Protein AF-A0A3M1UBD0-F1 (afdb_monomer_lite)

Structure (mmCIF, N/CA/C/O backbone):
data_AF-A0A3M1UBD0-F1
#
_entry.id   AF-A0A3M1UBD0-F1
#
loop_
_atom_site.group_PDB
_atom_site.id
_atom_site.type_symbol
_atom_site.label_atom_id
_atom_site.label_alt_id
_atom_site.label_comp_id
_atom_site.label_asym_id
_atom_site.label_entity_id
_atom_site.label_seq_id
_atom_site.pdbx_PDB_ins_code
_atom_site.Cartn_x
_atom_site.Cartn_y
_atom_site.Cartn_z
_atom_site.occupancy
_atom_site.B_iso_or_equiv
_atom_site.auth_seq_id
_atom_site.auth_comp_id
_atom_site.auth_asym_id
_atom_site.auth_atom_id
_atom_site.pdbx_PDB_model_num
ATOM 1 N N . MET A 1 1 ? -81.588 9.497 107.189 1.00 50.47 1 MET A N 1
ATOM 2 C CA . MET A 1 1 ? -80.543 8.559 106.725 1.00 50.47 1 MET A CA 1
ATOM 3 C C . MET A 1 1 ? -79.206 9.142 107.143 1.00 50.47 1 MET A C 1
ATOM 5 O O . MET A 1 1 ? -78.911 10.279 106.805 1.00 50.47 1 MET A O 1
ATOM 9 N N . ASN A 1 2 ? -78.516 8.460 108.050 1.00 39.69 2 ASN A N 1
ATOM 10 C CA . ASN A 1 2 ? -77.738 9.123 109.095 1.00 39.69 2 ASN A CA 1
ATOM 11 C C . ASN A 1 2 ? -76.334 9.493 108.596 1.00 39.69 2 ASN A C 1
ATOM 13 O O . ASN A 1 2 ? -75.599 8.622 108.129 1.00 39.69 2 ASN A O 1
ATOM 17 N N . ALA A 1 3 ? -75.946 10.763 108.773 1.00 53.66 3 ALA A N 1
ATOM 18 C CA . ALA A 1 3 ? -74.626 11.317 108.433 1.00 53.66 3 ALA A CA 1
ATOM 19 C C . ALA A 1 3 ? -73.441 10.543 109.057 1.00 53.66 3 ALA A C 1
ATOM 21 O O . ALA A 1 3 ? -72.297 10.671 108.629 1.00 53.66 3 ALA A O 1
ATOM 22 N N . TRP A 1 4 ? -73.724 9.676 110.030 1.00 54.12 4 TRP A N 1
ATOM 23 C CA . TRP A 1 4 ? -72.763 8.840 110.737 1.00 54.12 4 TRP A CA 1
ATOM 24 C C . TRP A 1 4 ? -72.279 7.602 109.953 1.00 54.12 4 TRP A C 1
ATOM 26 O O . TRP A 1 4 ? -71.193 7.098 110.231 1.00 54.12 4 TRP A O 1
ATOM 36 N N . ASN A 1 5 ? -73.023 7.132 108.941 1.00 54.72 5 ASN A N 1
ATOM 37 C CA . ASN A 1 5 ? -72.599 5.985 108.120 1.00 54.72 5 ASN A CA 1
ATOM 38 C C . ASN A 1 5 ? -71.697 6.392 106.942 1.00 54.72 5 ASN A C 1
ATOM 40 O O . ASN A 1 5 ? -70.871 5.597 106.511 1.00 54.72 5 ASN A O 1
ATOM 44 N N . ILE A 1 6 ? -71.788 7.640 106.469 1.00 55.69 6 ILE A N 1
ATOM 45 C CA . ILE A 1 6 ? -70.971 8.161 105.356 1.00 55.69 6 ILE A CA 1
ATOM 46 C C . ILE A 1 6 ? -69.517 8.405 105.809 1.00 55.69 6 ILE A C 1
ATOM 48 O O . ILE A 1 6 ? -68.576 8.126 105.070 1.00 55.69 6 ILE A O 1
ATOM 52 N N . ILE A 1 7 ? -69.316 8.815 107.067 1.00 57.72 7 ILE A N 1
ATOM 53 C CA . ILE A 1 7 ? -67.987 9.059 107.663 1.00 57.72 7 ILE A CA 1
ATOM 54 C C . ILE A 1 7 ? -67.190 7.758 107.885 1.00 57.72 7 ILE A C 1
ATOM 56 O O . ILE A 1 7 ? -65.963 7.778 107.837 1.00 57.72 7 ILE A O 1
ATOM 60 N N . LYS A 1 8 ? -67.856 6.607 108.061 1.00 56.56 8 LYS A N 1
ATOM 61 C CA . LYS A 1 8 ? -67.184 5.305 108.255 1.00 56.56 8 LYS A CA 1
ATOM 62 C C . LYS A 1 8 ? -66.732 4.636 106.950 1.00 56.56 8 LYS A C 1
ATOM 64 O O . LYS A 1 8 ? -65.852 3.784 106.992 1.00 56.56 8 LYS A O 1
ATOM 69 N N . ILE A 1 9 ? -67.292 5.029 105.802 1.00 56.97 9 ILE A N 1
ATOM 70 C CA . ILE A 1 9 ? -66.956 4.462 104.479 1.00 56.97 9 ILE A CA 1
ATOM 71 C C . ILE A 1 9 ? -65.813 5.258 103.809 1.00 56.97 9 ILE A C 1
ATOM 73 O O . ILE A 1 9 ? -65.064 4.719 102.996 1.00 56.97 9 ILE A O 1
ATOM 77 N N . LEU A 1 10 ? -65.610 6.516 104.220 1.00 55.19 10 LEU A N 1
ATOM 78 C CA . LEU A 1 10 ? -64.564 7.417 103.726 1.00 55.19 10 LEU A CA 1
ATOM 79 C C . LEU A 1 10 ? -63.113 6.902 103.912 1.00 55.19 10 LEU A C 1
ATOM 81 O O . LEU A 1 10 ? -62.351 6.984 102.950 1.00 55.19 10 LEU A O 1
ATOM 85 N N . PRO A 1 11 ? -62.695 6.326 105.064 1.00 58.41 11 PRO A N 1
ATOM 86 C CA . PRO A 1 11 ? -61.327 5.819 105.210 1.00 58.41 11 PRO A CA 1
ATOM 87 C C . PRO A 1 11 ? -61.078 4.520 104.426 1.00 58.41 11 PRO A C 1
ATOM 89 O O . PRO A 1 11 ? -59.946 4.255 104.037 1.00 58.41 11 PRO A O 1
ATOM 92 N N . VAL A 1 12 ? -62.122 3.735 104.135 1.00 59.19 12 VAL A N 1
ATOM 93 C CA . VAL A 1 12 ? -62.014 2.491 103.348 1.00 59.19 12 VAL A CA 1
ATOM 94 C C . VAL A 1 12 ? -61.898 2.797 101.852 1.00 59.19 12 VAL A C 1
ATOM 96 O O . VAL A 1 12 ? -61.116 2.159 101.152 1.00 59.19 12 VAL A O 1
ATOM 99 N N . LEU A 1 13 ? -62.595 3.829 101.367 1.00 57.19 13 LEU A N 1
ATOM 100 C CA . LEU A 1 13 ? -62.486 4.286 99.978 1.00 57.19 13 LEU A CA 1
ATOM 101 C C . LEU A 1 13 ? -61.152 5.014 99.707 1.00 57.19 13 LEU A C 1
ATOM 103 O O . LEU A 1 13 ? -60.593 4.896 98.617 1.00 57.19 13 LEU A O 1
ATOM 107 N N . LEU A 1 14 ? -60.597 5.699 100.716 1.00 55.66 14 LEU A N 1
ATOM 108 C CA . LEU A 1 14 ? -59.290 6.364 100.639 1.00 55.66 14 LEU A CA 1
ATOM 109 C C . LEU A 1 14 ? -58.110 5.369 100.690 1.00 55.66 14 LEU A C 1
ATOM 111 O O . LEU A 1 14 ? -57.078 5.608 100.065 1.00 55.66 14 LEU A O 1
ATOM 115 N N . LEU A 1 15 ? -58.274 4.221 101.362 1.00 53.81 15 LEU A N 1
ATOM 116 C CA . LEU A 1 15 ? -57.266 3.152 101.399 1.00 53.81 15 LEU A CA 1
ATOM 117 C C . LEU A 1 15 ? -57.169 2.389 100.062 1.00 53.81 15 LEU A C 1
ATOM 119 O O . LEU A 1 15 ? -56.079 2.001 99.651 1.00 53.81 15 LEU A O 1
ATOM 123 N N . VAL A 1 16 ? -58.289 2.224 99.348 1.00 56.75 16 VAL A N 1
ATOM 124 C CA . VAL A 1 16 ? -58.319 1.583 98.017 1.00 56.75 16 VAL A CA 1
ATOM 125 C C . VAL A 1 16 ? -57.714 2.490 96.935 1.00 56.75 16 VAL A C 1
ATOM 127 O O . VAL A 1 16 ? -57.110 1.993 95.987 1.00 56.75 16 VAL A O 1
ATOM 130 N N . PHE A 1 17 ? -57.780 3.816 97.101 1.00 51.97 17 PHE A N 1
ATOM 131 C CA . PHE A 1 17 ? -57.175 4.772 96.164 1.00 51.97 17 PHE A CA 1
ATOM 132 C C . PHE A 1 17 ? -55.640 4.871 96.294 1.00 51.97 17 PHE A C 1
ATOM 134 O O . PHE A 1 17 ? -54.947 5.087 95.302 1.00 51.97 17 PHE A O 1
ATOM 141 N N . LEU A 1 18 ? -55.081 4.636 97.488 1.00 49.62 18 LEU A N 1
ATOM 142 C CA . LEU A 1 18 ? -53.631 4.701 97.740 1.00 49.62 18 LEU A CA 1
ATOM 143 C C . LEU A 1 18 ? -52.852 3.446 97.303 1.00 49.62 18 LEU A C 1
ATOM 145 O O . LEU A 1 18 ? -51.647 3.529 97.077 1.00 49.62 18 LEU A O 1
ATOM 149 N N . ILE A 1 19 ? -53.522 2.304 97.117 1.00 49.88 19 ILE A N 1
ATOM 150 C CA . ILE A 1 19 ? -52.889 1.058 96.640 1.00 49.88 19 ILE A CA 1
ATOM 151 C C . ILE A 1 19 ? -52.813 1.013 95.095 1.00 49.88 19 ILE A C 1
ATOM 153 O O . ILE A 1 19 ? -52.050 0.231 94.534 1.00 49.88 19 ILE A O 1
ATOM 157 N N . GLY A 1 20 ? -53.537 1.892 94.389 1.00 48.19 20 GLY A N 1
ATOM 158 C CA . GLY A 1 20 ? -53.617 1.899 92.920 1.00 48.19 20 GLY A CA 1
ATOM 159 C C . GLY A 1 20 ? -52.559 2.726 92.175 1.00 48.19 20 GLY A C 1
ATOM 160 O O . GLY A 1 20 ? -52.452 2.596 90.960 1.00 48.19 20 GLY A O 1
ATOM 161 N N . PHE A 1 21 ? -51.776 3.568 92.862 1.00 45.41 21 PHE A N 1
ATOM 162 C CA . PHE A 1 21 ? -50.850 4.523 92.217 1.00 45.41 21 PHE A CA 1
ATOM 163 C C . PHE A 1 21 ? -49.357 4.197 92.387 1.00 45.41 21 PHE A C 1
ATOM 165 O O . PHE A 1 21 ? -48.491 4.981 91.998 1.00 45.41 21 PHE A O 1
ATOM 172 N N . GLY A 1 22 ? -49.033 3.034 92.954 1.00 47.09 22 GLY A N 1
ATOM 173 C CA . GLY A 1 22 ? -47.660 2.594 93.170 1.00 47.09 22 GLY A CA 1
ATOM 174 C C . GLY A 1 22 ? -47.330 1.344 92.366 1.00 47.09 22 GLY A C 1
ATOM 175 O O . GLY A 1 22 ? -47.676 0.252 92.800 1.00 47.09 22 GLY A O 1
ATOM 176 N N . ARG A 1 23 ? -46.547 1.526 91.291 1.00 48.62 23 ARG A N 1
ATOM 177 C CA . ARG A 1 23 ? -45.769 0.531 90.509 1.00 48.62 23 ARG A CA 1
ATOM 178 C C . ARG A 1 23 ? -46.308 0.201 89.117 1.00 48.62 23 ARG A C 1
ATOM 180 O O . ARG A 1 23 ? -46.929 -0.828 88.899 1.00 48.62 23 ARG A O 1
ATOM 187 N N . ALA A 1 24 ? -45.877 1.013 88.154 1.00 45.41 24 ALA A N 1
ATOM 188 C CA . ALA A 1 24 ? -45.341 0.515 86.888 1.00 45.41 24 ALA A CA 1
ATOM 189 C C . ALA A 1 24 ? -44.405 1.570 86.267 1.00 45.41 24 ALA A C 1
ATOM 191 O O . ALA A 1 24 ? -44.659 2.086 85.184 1.00 45.41 24 ALA A O 1
ATOM 192 N N . VAL A 1 25 ? -43.277 1.875 86.928 1.00 47.81 25 VAL A N 1
ATOM 193 C CA . VAL A 1 25 ? -42.062 2.126 86.137 1.00 47.81 25 VAL A CA 1
ATOM 194 C C . VAL A 1 25 ? -41.750 0.763 85.543 1.00 47.81 25 VAL A C 1
ATOM 196 O O . VAL A 1 25 ? -41.160 -0.089 86.205 1.00 47.81 25 VAL A O 1
ATOM 199 N N . ALA A 1 26 ? -42.308 0.496 84.364 1.00 44.91 26 ALA A N 1
ATOM 200 C CA . ALA A 1 26 ? -41.999 -0.703 83.618 1.00 44.91 26 ALA A CA 1
ATOM 201 C C . ALA A 1 26 ? -40.495 -0.654 83.349 1.00 44.91 26 ALA A C 1
ATOM 203 O O . ALA A 1 26 ? -40.022 0.153 82.551 1.00 44.91 26 ALA A O 1
ATOM 204 N N . GLN A 1 27 ? -39.746 -1.471 84.091 1.00 48.59 27 GLN A N 1
ATOM 205 C CA . GLN A 1 27 ? -38.395 -1.854 83.726 1.00 48.59 27 GLN A CA 1
ATOM 206 C C . GLN A 1 27 ? -38.490 -2.344 82.286 1.00 48.59 27 GLN A C 1
ATOM 208 O O . GLN A 1 27 ? -39.075 -3.395 82.031 1.00 48.59 27 GLN A O 1
ATOM 213 N N . VAL A 1 28 ? -37.999 -1.536 81.345 1.00 49.62 28 VAL A N 1
ATOM 214 C CA . VAL A 1 28 ? -37.763 -1.975 79.973 1.00 49.62 28 VAL A CA 1
ATOM 215 C C . VAL A 1 28 ? -36.868 -3.204 80.127 1.00 49.62 28 VAL A C 1
ATOM 217 O O . VAL A 1 28 ? -35.757 -3.057 80.640 1.00 49.62 28 VAL A O 1
ATOM 220 N N . PRO A 1 29 ? -37.360 -4.424 79.844 1.00 52.75 29 PRO A N 1
ATOM 221 C CA . PRO A 1 29 ? -36.616 -5.630 80.176 1.00 52.75 29 PRO A CA 1
ATOM 222 C C . PRO A 1 29 ? -35.281 -5.557 79.436 1.00 52.75 29 PRO A C 1
ATOM 224 O O . PRO A 1 29 ? -35.296 -5.291 78.239 1.00 52.75 29 PRO A O 1
ATOM 227 N N . GLU A 1 30 ? -34.140 -5.763 80.101 1.00 56.66 30 GLU A N 1
ATOM 228 C CA . GLU A 1 30 ? -32.794 -5.677 79.489 1.00 56.66 30 GLU A CA 1
ATOM 229 C C . GLU A 1 30 ? -32.710 -6.419 78.146 1.00 56.66 30 GLU A C 1
ATOM 231 O O . GLU A 1 30 ? -32.153 -5.904 77.182 1.00 56.66 30 GLU A O 1
ATOM 236 N N . LYS A 1 31 ? -33.429 -7.543 78.023 1.00 56.72 31 LYS A N 1
ATOM 237 C CA . LYS A 1 31 ? -33.595 -8.314 76.778 1.00 56.72 31 LYS A CA 1
ATOM 238 C C . LYS A 1 31 ? -34.086 -7.493 75.576 1.00 56.72 31 LYS A C 1
ATOM 240 O O . LYS A 1 31 ? -33.733 -7.794 74.444 1.00 56.72 31 LYS A O 1
ATOM 245 N N . SER A 1 32 ? -34.916 -6.477 75.805 1.00 57.75 32 SER A N 1
ATOM 246 C CA . SER A 1 32 ? -35.413 -5.559 74.771 1.00 57.75 32 SER A CA 1
ATOM 247 C C . SER A 1 32 ? -34.399 -4.478 74.395 1.00 57.75 32 SER A C 1
ATOM 249 O O . SER A 1 32 ? -34.390 -4.045 73.246 1.00 57.75 32 SER A O 1
ATOM 251 N N . ILE A 1 33 ? -33.511 -4.093 75.317 1.00 62.66 33 ILE A N 1
ATOM 252 C CA . ILE A 1 33 ? -32.388 -3.185 75.047 1.00 62.66 33 ILE A CA 1
ATOM 253 C C . ILE A 1 33 ? -31.304 -3.928 74.259 1.00 62.66 33 ILE A C 1
ATOM 255 O O . ILE A 1 33 ? -30.805 -3.398 73.269 1.00 62.66 33 ILE A O 1
ATOM 259 N N . ASP A 1 34 ? -30.994 -5.169 74.635 1.00 69.38 34 ASP A N 1
ATOM 260 C CA . ASP A 1 34 ? -30.010 -6.008 73.943 1.00 69.38 34 ASP A CA 1
ATOM 261 C C . ASP A 1 34 ? -30.465 -6.380 72.525 1.00 69.38 34 ASP A C 1
ATOM 263 O O . ASP A 1 34 ? -29.702 -6.225 71.572 1.00 69.38 34 ASP A O 1
ATOM 267 N N . ALA A 1 35 ? -31.739 -6.751 72.348 1.00 64.31 35 ALA A N 1
ATOM 268 C CA . ALA A 1 35 ? -32.315 -6.998 71.023 1.00 64.31 35 ALA A CA 1
ATOM 269 C C . ALA A 1 35 ? -32.336 -5.736 70.135 1.00 64.31 35 ALA A C 1
ATOM 271 O O . ALA A 1 35 ? -32.189 -5.824 68.914 1.00 64.31 35 ALA A O 1
ATOM 272 N N . LEU A 1 36 ? -32.506 -4.547 70.728 1.00 59.22 36 LEU A N 1
ATOM 273 C CA . LEU A 1 36 ? -32.376 -3.283 69.999 1.00 59.22 36 LEU A CA 1
ATOM 274 C C . LEU A 1 36 ? -30.926 -3.023 69.579 1.00 59.22 36 LEU A C 1
ATOM 276 O O . LEU A 1 36 ? -30.693 -2.612 68.445 1.00 59.22 36 LEU A O 1
ATOM 280 N N . ARG A 1 37 ? -29.956 -3.275 70.466 1.00 62.94 37 ARG A N 1
ATOM 281 C CA . ARG A 1 37 ? -28.522 -3.110 70.178 1.00 62.94 37 ARG A CA 1
ATOM 282 C C . ARG A 1 37 ? -28.058 -4.022 69.048 1.00 62.94 37 ARG A C 1
ATOM 284 O O . ARG A 1 37 ? -27.329 -3.565 68.174 1.00 62.94 37 ARG A O 1
ATOM 291 N N . GLU A 1 38 ? -28.518 -5.270 69.030 1.00 74.25 38 GLU A N 1
ATOM 292 C CA . GLU A 1 38 ? -28.231 -6.217 67.949 1.00 74.25 38 GLU A CA 1
ATOM 293 C C . GLU A 1 38 ? -28.833 -5.757 66.613 1.00 74.25 38 GLU A C 1
ATOM 295 O O . GLU A 1 38 ? -28.163 -5.771 65.583 1.00 74.25 38 GLU A O 1
ATOM 300 N N . ARG A 1 39 ? -30.075 -5.256 66.614 1.00 57.22 39 ARG A N 1
ATOM 301 C CA . ARG A 1 39 ? -30.684 -4.686 65.401 1.00 57.22 39 ARG A CA 1
ATOM 302 C C . ARG A 1 39 ? -29.946 -3.455 64.888 1.00 57.22 39 ARG A C 1
ATOM 304 O O . ARG A 1 39 ? -29.819 -3.302 63.675 1.00 57.22 39 ARG A O 1
ATOM 311 N N . ILE A 1 40 ? -29.478 -2.586 65.780 1.00 68.81 40 ILE A N 1
ATOM 312 C CA . ILE A 1 40 ? -28.699 -1.402 65.404 1.00 68.81 40 ILE A CA 1
ATOM 313 C C . ILE A 1 40 ? -27.363 -1.828 64.793 1.00 68.81 40 ILE A C 1
ATOM 315 O O . ILE A 1 40 ? -27.048 -1.370 63.702 1.00 68.81 40 ILE A O 1
ATOM 319 N N . SER A 1 41 ? -26.633 -2.768 65.405 1.00 72.25 41 SER A N 1
ATOM 320 C CA . SER A 1 41 ? -25.345 -3.221 64.860 1.00 72.25 41 SER A CA 1
ATOM 321 C C . SER A 1 41 ? -25.488 -3.896 63.492 1.00 72.25 41 SER A C 1
ATOM 323 O O . SER A 1 41 ? -24.694 -3.626 62.593 1.00 72.25 41 SER A O 1
ATOM 325 N N . LEU A 1 42 ? -26.530 -4.711 63.297 1.00 72.00 42 LEU A N 1
ATOM 326 C CA . LEU A 1 42 ? -26.858 -5.298 61.996 1.00 72.00 42 LEU A CA 1
ATOM 327 C C . LEU A 1 42 ? -27.207 -4.219 60.965 1.00 72.00 42 LEU A C 1
ATOM 329 O O . LEU A 1 42 ? -26.783 -4.297 59.816 1.00 72.00 42 LEU A O 1
ATOM 333 N N . THR A 1 43 ? -27.952 -3.190 61.370 1.00 68.56 43 THR A N 1
ATOM 334 C CA . THR A 1 43 ? -28.313 -2.075 60.485 1.00 68.56 43 THR A CA 1
ATOM 335 C C . THR A 1 43 ? -27.088 -1.242 60.108 1.00 68.56 43 THR A C 1
ATOM 337 O O . THR A 1 43 ? -26.948 -0.877 58.945 1.00 68.56 43 THR A O 1
ATOM 340 N N . ASP A 1 44 ? -26.171 -0.997 61.045 1.00 67.06 44 ASP A N 1
ATOM 341 C CA . ASP A 1 44 ? -24.909 -0.292 60.802 1.00 67.06 44 ASP A CA 1
ATOM 342 C C . ASP A 1 44 ? -23.983 -1.091 59.878 1.00 67.06 44 ASP A C 1
ATOM 344 O O . ASP A 1 44 ? -23.368 -0.519 58.979 1.00 67.06 44 ASP A O 1
ATOM 348 N N . GLN A 1 45 ? -23.920 -2.419 60.039 1.00 75.44 45 GLN A N 1
ATOM 349 C CA . GLN A 1 45 ? -23.199 -3.306 59.120 1.00 75.44 45 GLN A CA 1
ATOM 350 C C . GLN A 1 45 ? -23.793 -3.252 57.711 1.00 75.44 45 GLN A C 1
ATOM 352 O O . GLN A 1 45 ? -23.054 -3.058 56.749 1.00 75.44 45 GLN A O 1
ATOM 357 N N . LEU A 1 46 ? -25.120 -3.342 57.588 1.00 64.94 46 LEU A N 1
ATOM 358 C CA . LEU A 1 46 ? -25.812 -3.227 56.304 1.00 64.94 46 LEU A CA 1
ATOM 359 C C . LEU A 1 46 ? -25.621 -1.841 55.673 1.00 64.94 46 LEU A C 1
ATOM 361 O O . LEU A 1 46 ? -25.431 -1.745 54.463 1.00 64.94 46 LEU A O 1
ATOM 365 N N . LEU A 1 47 ? -25.630 -0.763 56.461 1.00 59.16 47 LEU A N 1
ATOM 366 C CA . LEU A 1 47 ? -25.349 0.600 56.000 1.00 59.16 47 LEU A CA 1
ATOM 367 C C . LEU A 1 47 ? -23.905 0.750 55.527 1.00 59.16 47 LEU A C 1
ATOM 369 O O . LEU A 1 47 ? -23.678 1.322 54.462 1.00 59.16 47 LEU A O 1
ATOM 373 N N . ALA A 1 48 ? -22.942 0.220 56.281 1.00 73.38 48 ALA A N 1
ATOM 374 C CA . ALA A 1 48 ? -21.535 0.224 55.907 1.00 73.38 48 ALA A CA 1
ATOM 375 C C . ALA A 1 48 ? -21.308 -0.577 54.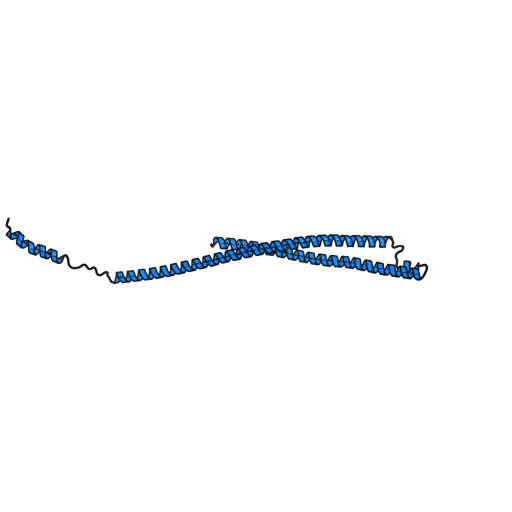620 1.00 73.38 48 ALA A C 1
ATOM 377 O O . ALA A 1 48 ? -20.622 -0.101 53.718 1.00 73.38 48 ALA A O 1
ATOM 378 N N . GLU A 1 49 ? -21.932 -1.748 54.490 1.00 76.31 49 GLU A N 1
ATOM 379 C CA . GLU A 1 49 ? -21.868 -2.579 53.289 1.00 76.31 49 GLU A CA 1
ATOM 380 C C . GLU A 1 49 ? -22.538 -1.894 52.090 1.00 76.31 49 GLU A C 1
ATOM 382 O O . GLU A 1 49 ? -21.944 -1.82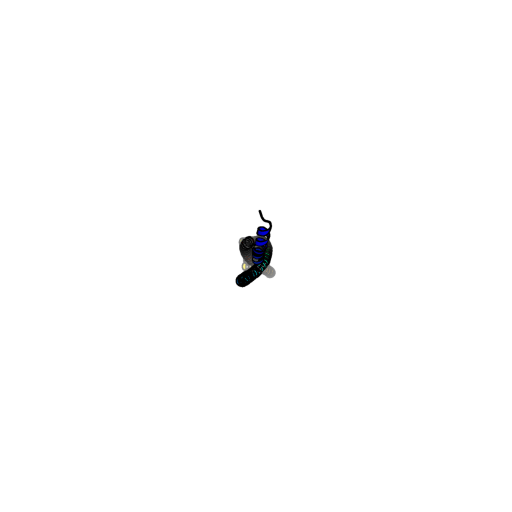8 51.016 1.00 76.31 49 GLU A O 1
ATOM 387 N N . THR A 1 50 ? -23.702 -1.269 52.288 1.00 73.25 50 THR A N 1
ATOM 388 C CA . THR A 1 50 ? -24.403 -0.483 51.257 1.00 73.25 50 THR A CA 1
ATOM 389 C C . THR A 1 50 ? -23.589 0.742 50.827 1.00 73.25 50 THR A C 1
ATOM 391 O O . THR A 1 50 ? -23.538 1.068 49.640 1.00 73.25 50 THR A O 1
ATOM 394 N N . HIS A 1 51 ? -22.925 1.429 51.763 1.00 72.44 51 HIS A N 1
ATOM 395 C CA . HIS A 1 51 ? -22.034 2.552 51.468 1.00 72.44 51 HIS A CA 1
ATOM 396 C C . HIS A 1 51 ? -20.830 2.090 50.640 1.00 72.44 51 HIS A C 1
ATOM 398 O O . HIS A 1 51 ? -20.537 2.678 49.601 1.00 72.44 51 HIS A O 1
ATOM 404 N N . ASN A 1 52 ? -20.185 0.993 51.047 1.00 80.31 52 ASN A N 1
ATOM 405 C CA . ASN A 1 52 ? -19.060 0.395 50.327 1.00 80.31 52 ASN A CA 1
ATOM 406 C C . ASN A 1 52 ? -19.469 -0.072 48.918 1.00 80.31 52 ASN A C 1
ATOM 408 O O . ASN A 1 52 ? -18.736 0.126 47.953 1.00 80.31 52 ASN A O 1
ATOM 412 N N . GLN A 1 53 ? -20.655 -0.670 48.773 1.00 76.25 53 GLN A N 1
ATOM 413 C CA . GLN A 1 53 ? -21.210 -1.072 47.477 1.00 76.25 53 GLN A CA 1
ATOM 414 C C . GLN A 1 53 ? -21.515 0.137 46.582 1.00 76.25 53 GLN A C 1
ATOM 416 O O . GLN A 1 53 ? -21.184 0.110 45.396 1.00 76.25 53 GLN A O 1
ATOM 421 N N . ARG A 1 54 ? -22.083 1.220 47.133 1.00 72.31 54 ARG A N 1
ATOM 422 C CA . ARG A 1 54 ? -22.285 2.483 46.399 1.00 72.31 54 ARG A CA 1
ATOM 423 C C . ARG A 1 54 ? -20.967 3.085 45.928 1.00 72.31 54 ARG A C 1
ATOM 425 O O . ARG A 1 54 ? 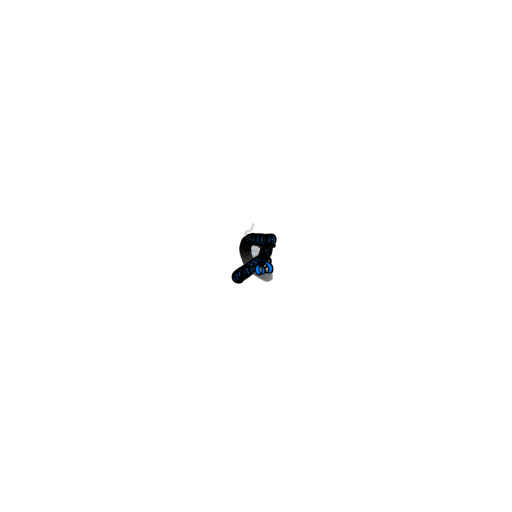-20.868 3.472 44.769 1.00 72.31 54 ARG A O 1
ATOM 432 N N . GLU A 1 55 ? -19.962 3.149 46.796 1.00 82.44 55 GLU A N 1
ATOM 433 C CA . GLU A 1 55 ? -18.639 3.674 46.452 1.00 82.44 55 GLU A CA 1
ATOM 434 C C . GLU A 1 55 ? -17.977 2.846 45.342 1.00 82.44 55 GLU A C 1
ATOM 436 O O . GLU A 1 55 ? -17.535 3.404 44.337 1.00 82.44 55 GLU A O 1
ATOM 441 N N . LYS A 1 56 ? -18.005 1.510 45.457 1.00 80.69 56 LYS A N 1
ATOM 442 C CA . LYS A 1 56 ? -17.544 0.593 44.401 1.00 80.69 56 LYS A CA 1
ATOM 443 C C . LYS A 1 56 ? -18.270 0.829 43.076 1.00 80.69 56 LYS A C 1
ATOM 445 O O . LYS A 1 56 ? -17.608 0.951 42.051 1.00 80.69 56 LYS A O 1
ATOM 450 N N . SER A 1 57 ? -19.595 0.982 43.109 1.00 81.56 57 SER A N 1
ATOM 451 C CA . SER A 1 57 ? -20.410 1.244 41.913 1.00 81.56 57 SER A CA 1
ATOM 452 C C . SER A 1 57 ? -20.041 2.576 41.241 1.00 81.56 57 SER A C 1
ATOM 454 O O . SER A 1 57 ? -19.965 2.662 40.019 1.00 81.56 57 SER A O 1
ATOM 456 N N . LEU A 1 58 ? -19.760 3.629 42.021 1.00 82.75 58 LEU A N 1
ATOM 457 C CA . LEU A 1 58 ? -19.317 4.925 41.487 1.00 82.75 58 LEU A CA 1
ATOM 458 C C . LEU A 1 58 ? -17.930 4.844 40.833 1.00 82.75 58 LEU A C 1
ATOM 460 O O . LEU A 1 58 ? -17.709 5.443 39.778 1.00 82.75 58 LEU A O 1
ATOM 464 N N . ILE A 1 59 ? -16.999 4.098 41.438 1.00 84.81 59 ILE A N 1
ATOM 465 C CA . ILE A 1 59 ? -15.672 3.845 40.859 1.00 84.81 59 ILE A CA 1
ATOM 466 C C . ILE A 1 59 ? -15.811 3.075 39.542 1.00 84.81 59 ILE A C 1
ATOM 468 O O . ILE A 1 59 ? -15.194 3.451 38.545 1.00 84.81 59 ILE A O 1
ATOM 472 N N . GLU A 1 60 ? -16.644 2.036 39.523 1.00 78.50 60 GLU A N 1
ATOM 473 C CA . GLU A 1 60 ? -16.907 1.205 38.348 1.00 78.50 60 GLU A CA 1
ATOM 474 C C . GLU A 1 60 ? -17.489 2.028 37.189 1.00 78.50 60 GLU A C 1
ATOM 476 O O . GLU A 1 60 ? -16.939 2.003 36.087 1.00 78.50 60 GLU A O 1
ATOM 481 N N . LEU A 1 61 ? -18.483 2.886 37.453 1.00 85.75 61 LEU A N 1
ATOM 482 C CA . LEU A 1 61 ? -19.008 3.843 36.470 1.00 85.75 61 LEU A CA 1
ATOM 483 C C . LEU A 1 61 ? -17.932 4.809 35.952 1.00 85.75 61 LEU A C 1
ATOM 485 O O . LEU A 1 61 ? -17.887 5.132 34.760 1.00 85.75 61 LEU A O 1
ATOM 489 N N . GLY A 1 62 ? -17.049 5.297 36.827 1.00 79.81 62 GLY A N 1
ATOM 490 C CA . GLY A 1 62 ? -15.932 6.159 36.439 1.00 79.81 62 GLY A CA 1
ATOM 491 C C . GLY A 1 62 ? -14.937 5.456 35.508 1.00 79.81 62 GLY A C 1
ATOM 492 O O . GLY A 1 62 ? -14.482 6.045 34.518 1.00 79.81 62 GLY A O 1
ATOM 493 N N . LEU A 1 63 ? -14.625 4.190 35.797 1.00 80.75 63 LEU A N 1
ATOM 494 C CA . LEU A 1 63 ? -13.759 3.342 34.979 1.00 80.75 63 LEU A CA 1
ATOM 495 C C . LEU A 1 63 ? -14.401 3.010 33.630 1.00 80.75 63 LEU A C 1
ATOM 497 O O . LEU A 1 63 ? -13.732 3.160 32.605 1.00 80.75 63 LEU A O 1
ATOM 501 N N . LEU A 1 64 ? -15.687 2.656 33.608 1.00 80.06 64 LEU A N 1
ATOM 502 C CA . LEU A 1 64 ? -16.437 2.364 32.386 1.00 80.06 64 LEU A CA 1
ATOM 503 C C . LEU A 1 64 ? -16.476 3.579 31.454 1.00 80.06 64 LEU A C 1
ATOM 505 O O . LEU A 1 64 ? -16.087 3.499 30.289 1.00 80.06 64 LEU A O 1
ATOM 509 N N . ASN A 1 65 ? -16.802 4.756 31.992 1.00 78.75 65 ASN A N 1
ATOM 510 C CA . ASN A 1 65 ? -16.761 6.009 31.240 1.00 78.75 65 ASN A CA 1
ATOM 511 C C . ASN A 1 65 ? -15.365 6.313 30.674 1.00 78.75 65 ASN A C 1
ATOM 513 O O . ASN A 1 65 ? -15.225 6.835 29.564 1.00 78.75 65 ASN A O 1
ATOM 517 N N . ARG A 1 66 ? -14.301 6.013 31.431 1.00 80.62 66 ARG A N 1
ATOM 518 C CA . ARG A 1 66 ? -12.924 6.165 30.943 1.00 80.62 66 ARG A CA 1
ATOM 519 C C . ARG A 1 66 ? -12.619 5.176 29.823 1.00 80.62 66 ARG A C 1
ATOM 521 O O . ARG A 1 66 ? -12.005 5.579 28.837 1.00 80.62 66 ARG A O 1
ATOM 528 N N . GLN A 1 67 ? -13.053 3.926 29.956 1.00 79.19 67 GLN A N 1
ATOM 529 C CA . GLN A 1 67 ? -12.900 2.903 28.929 1.00 79.19 67 GLN A CA 1
ATOM 530 C C . GLN A 1 67 ? -13.601 3.329 27.635 1.00 79.19 67 GLN A C 1
ATOM 532 O O . GLN A 1 67 ? -12.956 3.350 26.593 1.00 79.19 67 GLN A O 1
ATOM 537 N N . ILE A 1 68 ? -14.860 3.770 27.704 1.00 82.81 68 ILE A N 1
ATOM 538 C CA . ILE A 1 68 ? -15.631 4.273 26.555 1.00 82.81 68 ILE A CA 1
ATOM 539 C C . ILE A 1 68 ? -14.875 5.394 25.831 1.00 82.81 68 ILE A C 1
ATOM 541 O O . ILE A 1 68 ? -14.677 5.315 24.619 1.00 82.81 68 ILE A O 1
ATOM 545 N N . ARG A 1 69 ? -14.351 6.391 26.559 1.00 80.06 69 ARG A N 1
ATOM 546 C CA . ARG A 1 69 ? -13.548 7.473 25.954 1.00 80.06 69 ARG A CA 1
ATOM 547 C C . ARG A 1 69 ? -12.285 6.962 25.257 1.00 80.06 69 ARG A C 1
ATOM 549 O O . ARG A 1 69 ? -11.951 7.448 24.178 1.00 80.06 69 ARG A O 1
ATOM 556 N N . LEU A 1 70 ? -11.579 5.999 25.854 1.00 78.00 70 LEU A N 1
ATOM 557 C CA . LEU A 1 70 ? -10.384 5.398 25.248 1.00 78.00 70 LEU A CA 1
ATOM 558 C C . LEU A 1 70 ? -10.731 4.637 23.962 1.00 78.00 70 LEU A C 1
ATOM 560 O O . LEU A 1 70 ? -10.029 4.775 22.962 1.00 78.00 70 LEU A O 1
ATOM 564 N N . ARG A 1 71 ? -11.839 3.889 23.961 1.00 83.69 71 ARG A N 1
ATOM 565 C CA . ARG A 1 71 ? -12.346 3.186 22.775 1.00 83.69 71 ARG A CA 1
ATOM 566 C C . ARG A 1 71 ? -12.732 4.161 21.660 1.00 83.69 71 ARG A C 1
ATOM 568 O O . ARG A 1 71 ? -12.346 3.977 20.509 1.00 83.69 71 ARG A O 1
ATOM 575 N N . GLU A 1 72 ? -13.411 5.259 21.988 1.00 78.56 72 GLU A N 1
ATOM 576 C CA . GLU A 1 72 ? -13.739 6.317 21.022 1.00 78.56 72 GLU A CA 1
ATOM 577 C C . GLU A 1 72 ? -12.489 6.983 20.425 1.00 78.56 72 GLU A C 1
ATOM 579 O O . GLU A 1 72 ? -12.439 7.259 19.222 1.00 78.56 72 GLU A O 1
ATOM 584 N N . GLN A 1 73 ? -11.457 7.224 21.239 1.00 75.12 73 GLN A N 1
ATOM 585 C CA . GLN A 1 73 ? -10.161 7.714 20.759 1.00 75.12 73 GLN A CA 1
ATOM 586 C C . GLN A 1 73 ? -9.485 6.701 19.829 1.00 75.12 73 GLN A C 1
ATOM 588 O O . GLN A 1 73 ? -9.001 7.076 18.759 1.00 75.12 73 GLN A O 1
ATOM 593 N N . LEU A 1 74 ? -9.504 5.416 20.184 1.00 77.25 74 LEU A N 1
ATOM 594 C CA . LEU A 1 74 ? -8.965 4.343 19.353 1.00 77.25 74 LEU A CA 1
ATOM 595 C C . LEU A 1 74 ? -9.682 4.261 17.994 1.00 77.25 74 LEU A C 1
ATOM 597 O O . LEU A 1 74 ? -9.025 4.176 16.956 1.00 77.25 74 LEU A O 1
ATOM 601 N N . LEU A 1 75 ? -11.011 4.396 17.964 1.00 83.12 75 LEU A N 1
ATOM 602 C CA . LEU A 1 75 ? -11.787 4.466 16.720 1.00 83.12 75 LEU A CA 1
ATOM 603 C C . LEU A 1 75 ? -11.406 5.671 15.851 1.00 83.12 7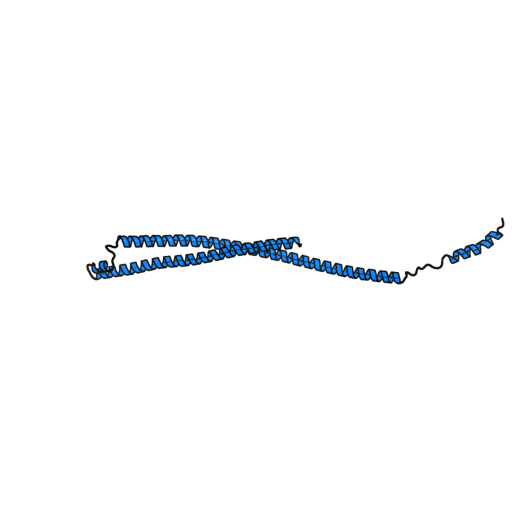5 LEU A C 1
ATOM 605 O O . LEU A 1 75 ? -11.307 5.540 14.626 1.00 83.12 75 LEU A O 1
ATOM 609 N N . LYS A 1 76 ? -11.151 6.839 16.455 1.00 84.94 76 LYS A N 1
ATOM 610 C CA . LYS A 1 76 ? -10.631 8.007 15.722 1.00 84.94 76 LYS A CA 1
ATOM 611 C C . LYS A 1 76 ? -9.271 7.704 15.091 1.00 84.94 76 LYS A C 1
ATOM 613 O O . LYS A 1 76 ? -9.077 8.021 13.917 1.00 84.94 76 LYS A O 1
ATOM 618 N N . HIS A 1 77 ? -8.373 7.039 15.816 1.00 82.50 77 HIS A N 1
ATOM 619 C CA . HIS A 1 77 ? -7.080 6.619 15.276 1.00 82.50 77 HIS A CA 1
ATOM 620 C C . HIS A 1 77 ? -7.217 5.607 14.134 1.00 82.50 77 HIS A C 1
ATOM 622 O O . HIS A 1 77 ? -6.548 5.759 13.111 1.00 82.50 77 HIS A O 1
ATOM 628 N N . TYR A 1 78 ? -8.114 4.621 14.245 1.00 82.88 78 TYR A N 1
ATOM 629 C CA . TYR A 1 78 ? -8.392 3.702 13.138 1.00 82.88 78 TYR A CA 1
ATOM 630 C C . TYR A 1 78 ? -8.881 4.439 11.891 1.00 82.88 78 TYR A C 1
ATOM 632 O O . TYR A 1 78 ? -8.374 4.187 10.801 1.00 82.88 78 TYR A O 1
ATOM 640 N N . ASN A 1 79 ? -9.805 5.393 12.037 1.00 88.81 79 ASN A N 1
ATOM 641 C CA . ASN A 1 79 ? -10.288 6.195 10.910 1.00 88.81 79 ASN A CA 1
ATOM 642 C C . ASN A 1 79 ? -9.160 6.982 10.229 1.00 88.81 79 ASN A C 1
ATOM 644 O O . ASN A 1 79 ? -9.068 6.974 9.004 1.00 88.81 79 ASN A O 1
ATOM 648 N N . GLN A 1 80 ? -8.286 7.621 11.011 1.00 92.38 80 GLN A N 1
ATOM 649 C CA . GLN A 1 80 ? -7.132 8.353 10.483 1.00 92.38 80 GLN A CA 1
ATOM 650 C C . GLN A 1 80 ? -6.185 7.429 9.712 1.00 92.38 80 GLN A C 1
ATOM 652 O O . GLN A 1 80 ? -5.784 7.757 8.598 1.00 92.38 80 GLN A O 1
ATOM 657 N N . ARG A 1 81 ? -5.868 6.253 10.266 1.00 87.12 81 ARG A N 1
ATOM 658 C CA . ARG A 1 81 ? -4.989 5.277 9.606 1.00 87.12 81 ARG A CA 1
ATOM 659 C C . ARG A 1 81 ? -5.602 4.688 8.338 1.00 87.12 81 ARG A C 1
ATOM 661 O O . ARG A 1 81 ? -4.890 4.522 7.356 1.00 87.12 81 ARG A O 1
ATOM 668 N N . ILE A 1 82 ? -6.905 4.404 8.333 1.00 93.12 82 ILE A N 1
ATOM 669 C CA . ILE A 1 82 ? -7.616 3.925 7.138 1.00 93.12 82 ILE A CA 1
ATOM 670 C C . ILE A 1 82 ? -7.592 4.989 6.037 1.00 93.12 82 ILE A C 1
ATOM 672 O O . ILE A 1 82 ? -7.358 4.649 4.877 1.00 93.12 82 ILE A O 1
ATOM 676 N N . ALA A 1 83 ? -7.811 6.259 6.390 1.00 94.38 83 ALA A N 1
ATOM 677 C CA . ALA A 1 83 ? -7.744 7.369 5.444 1.00 94.38 83 ALA A CA 1
ATOM 678 C C . ALA A 1 83 ? -6.323 7.561 4.893 1.00 94.38 83 ALA A C 1
ATOM 680 O O . ALA A 1 83 ? -6.153 7.745 3.692 1.00 94.38 83 ALA A O 1
ATOM 681 N N . GLU A 1 84 ? -5.298 7.462 5.743 1.00 94.69 84 GLU A N 1
ATOM 682 C CA . GLU A 1 84 ? -3.899 7.499 5.310 1.00 94.69 84 GLU A CA 1
ATOM 683 C C . GLU A 1 84 ? -3.580 6.362 4.338 1.00 94.69 84 GLU A C 1
ATOM 685 O O . GLU A 1 84 ? -3.125 6.617 3.227 1.00 94.69 84 GLU A O 1
ATOM 690 N N . ALA A 1 85 ? -3.898 5.120 4.706 1.00 92.94 85 ALA A N 1
ATOM 691 C CA . ALA A 1 85 ? -3.676 3.966 3.844 1.00 92.94 8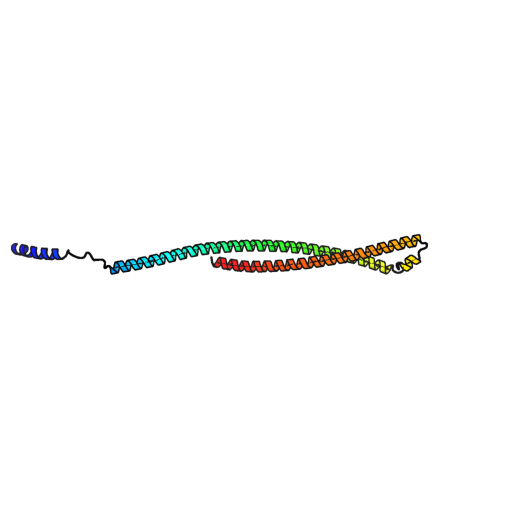5 ALA A CA 1
ATOM 692 C C . ALA A 1 85 ? -4.436 4.089 2.511 1.00 92.94 85 ALA A C 1
ATOM 694 O O . ALA A 1 85 ? -3.899 3.719 1.474 1.00 92.94 85 ALA A O 1
ATOM 695 N N . ALA A 1 86 ? -5.653 4.647 2.509 1.00 95.50 86 ALA A N 1
ATOM 696 C CA . ALA A 1 86 ? -6.406 4.898 1.279 1.00 95.50 86 ALA A CA 1
ATOM 697 C C . ALA A 1 86 ? -5.707 5.913 0.357 1.00 95.50 86 ALA A C 1
ATOM 699 O O . ALA A 1 86 ? -5.617 5.669 -0.844 1.00 95.50 86 ALA A O 1
ATOM 700 N N . ARG A 1 87 ? -5.150 7.000 0.910 1.00 97.62 87 ARG A N 1
ATOM 701 C CA . ARG A 1 87 ? -4.364 7.978 0.135 1.00 97.62 87 ARG A CA 1
ATOM 702 C C . ARG A 1 87 ? -3.099 7.358 -0.458 1.00 97.62 87 ARG A C 1
ATOM 704 O O . ARG A 1 87 ? -2.774 7.609 -1.617 1.00 97.62 87 ARG A O 1
ATOM 711 N N . GLN A 1 88 ? -2.402 6.522 0.313 1.00 96.19 88 GLN A N 1
ATOM 712 C CA . GLN A 1 88 ? -1.222 5.798 -0.174 1.00 96.19 88 GLN A CA 1
ATOM 713 C C . GLN A 1 88 ? -1.582 4.821 -1.302 1.00 96.19 88 GLN A C 1
ATOM 715 O O . GLN A 1 88 ? -0.891 4.772 -2.315 1.00 96.19 88 GLN A O 1
ATOM 720 N N . ILE A 1 89 ? -2.698 4.093 -1.172 1.00 97.69 89 ILE A N 1
ATOM 721 C CA . ILE A 1 89 ? -3.231 3.212 -2.224 1.00 97.69 89 ILE A CA 1
ATOM 722 C C . ILE A 1 89 ? -3.510 3.994 -3.512 1.00 97.69 89 ILE A C 1
ATOM 724 O O . ILE A 1 89 ? -3.142 3.537 -4.592 1.00 97.69 89 ILE A O 1
ATOM 728 N N . GLU A 1 90 ? -4.153 5.158 -3.416 1.00 98.12 90 GLU A N 1
ATOM 729 C CA . GLU A 1 90 ? -4.447 6.015 -4.571 1.00 98.12 90 GLU A CA 1
ATOM 730 C C . GLU A 1 90 ? -3.157 6.485 -5.257 1.00 98.12 90 GLU A C 1
ATOM 732 O O . GLU A 1 90 ? -2.966 6.245 -6.449 1.00 98.12 90 GLU A O 1
ATOM 737 N N . THR A 1 91 ? -2.215 7.019 -4.476 1.00 97.50 91 THR A N 1
ATOM 738 C CA . THR A 1 91 ? -0.917 7.511 -4.968 1.00 97.50 91 THR A CA 1
ATOM 739 C C . THR A 1 91 ? -0.120 6.395 -5.659 1.00 97.50 91 THR A C 1
ATOM 741 O O . THR A 1 91 ? 0.435 6.582 -6.744 1.00 97.50 91 THR A O 1
ATOM 744 N N . LEU A 1 92 ? -0.075 5.201 -5.056 1.00 96.94 92 LEU A N 1
ATOM 745 C CA . LEU A 1 92 ? 0.607 4.039 -5.627 1.00 96.94 92 LEU A CA 1
ATOM 746 C C . LEU A 1 92 ? -0.064 3.557 -6.915 1.00 96.94 92 LEU A C 1
ATOM 748 O O . LEU A 1 92 ? 0.637 3.235 -7.870 1.00 96.94 92 LEU A O 1
ATOM 752 N N . ASN A 1 93 ? -1.397 3.534 -6.978 1.00 97.69 93 ASN A N 1
ATOM 753 C CA . ASN A 1 93 ? -2.120 3.162 -8.195 1.00 97.69 93 ASN A CA 1
ATOM 754 C C . ASN A 1 93 ? -1.833 4.125 -9.353 1.00 97.69 93 ASN A C 1
ATOM 756 O O . ASN A 1 93 ? -1.584 3.678 -10.475 1.00 97.69 93 ASN A O 1
ATOM 760 N N . GLU A 1 94 ? -1.829 5.432 -9.090 1.00 97.50 94 GLU A N 1
ATOM 761 C CA . GLU A 1 94 ? -1.474 6.438 -10.092 1.00 97.50 94 GLU A CA 1
ATOM 762 C C . GLU A 1 94 ? -0.036 6.251 -10.583 1.00 97.50 94 GLU A C 1
ATOM 764 O O . GLU A 1 94 ? 0.207 6.214 -11.793 1.00 97.50 94 GLU A O 1
ATOM 769 N N . SER A 1 95 ? 0.909 6.051 -9.658 1.00 96.31 95 SER A N 1
ATOM 770 C CA . SER A 1 95 ? 2.316 5.816 -9.991 1.00 96.31 95 SER A CA 1
ATOM 771 C C . SER A 1 95 ? 2.504 4.542 -10.822 1.00 96.31 95 SER A C 1
ATOM 773 O O . SER A 1 95 ? 3.174 4.572 -11.857 1.00 96.31 95 SER A O 1
ATOM 775 N N . ILE A 1 96 ? 1.841 3.443 -10.447 1.00 97.75 96 ILE A N 1
ATOM 776 C CA . ILE A 1 96 ? 1.861 2.183 -11.200 1.00 97.75 96 ILE A CA 1
ATOM 777 C C . ILE A 1 96 ? 1.293 2.388 -12.606 1.00 97.75 96 ILE A C 1
ATOM 779 O O . ILE A 1 96 ? 1.883 1.903 -13.573 1.00 97.75 96 ILE A O 1
ATOM 783 N N . CYS A 1 97 ? 0.183 3.117 -12.749 1.00 97.69 97 CYS A N 1
ATOM 784 C CA . CYS A 1 97 ? -0.419 3.409 -14.049 1.00 97.69 97 CYS A CA 1
ATOM 785 C C . CYS A 1 97 ? 0.543 4.204 -14.948 1.00 97.69 97 CYS A C 1
ATOM 787 O O . CYS A 1 97 ? 0.766 3.833 -16.104 1.00 97.69 97 CYS A O 1
ATOM 789 N N . GLN A 1 98 ? 1.178 5.248 -14.409 1.00 96.38 98 GLN A N 1
ATOM 790 C CA . GLN A 1 98 ? 2.177 6.038 -15.132 1.00 96.38 98 GLN A CA 1
ATOM 791 C C . GLN A 1 98 ? 3.378 5.178 -15.554 1.00 96.38 98 GLN A C 1
ATOM 793 O O . GLN A 1 98 ? 3.726 5.139 -16.736 1.00 96.38 98 GLN A O 1
ATOM 798 N N . LEU A 1 99 ? 3.949 4.396 -14.632 1.00 95.88 99 LEU A N 1
ATOM 799 C CA . LEU A 1 99 ? 5.065 3.493 -14.931 1.00 95.88 99 LEU A CA 1
ATOM 800 C C . LEU A 1 99 ? 4.699 2.435 -15.976 1.00 95.88 99 LEU A C 1
ATOM 802 O O . LEU A 1 99 ? 5.519 2.110 -16.837 1.00 95.88 99 LEU A O 1
ATOM 806 N N . GLN A 1 100 ? 3.476 1.903 -15.943 1.00 96.56 100 GLN A N 1
ATOM 807 C CA . GLN A 1 100 ? 2.978 0.974 -16.958 1.00 96.56 100 GLN A CA 1
ATOM 808 C C . GLN A 1 100 ? 2.934 1.625 -18.341 1.00 96.56 100 GLN A C 1
ATOM 810 O O . GLN A 1 100 ? 3.405 1.028 -19.316 1.00 96.56 100 GLN A O 1
ATOM 815 N N . GLN A 1 101 ? 2.402 2.845 -18.440 1.00 96.88 101 GLN A N 1
ATOM 816 C CA . GLN A 1 101 ? 2.334 3.586 -19.699 1.00 96.88 101 GLN A CA 1
ATOM 817 C C . GLN A 1 101 ? 3.729 3.906 -20.246 1.00 96.88 101 GLN A C 1
ATOM 819 O O . GLN A 1 101 ? 3.988 3.695 -21.440 1.00 96.88 101 GLN A O 1
ATOM 824 N N . ASP A 1 102 ? 4.641 4.351 -19.384 1.00 93.88 102 ASP A N 1
ATOM 825 C CA . ASP A 1 102 ? 6.022 4.656 -19.750 1.00 93.88 102 ASP A CA 1
ATOM 826 C C . ASP A 1 102 ? 6.773 3.406 -20.195 1.00 93.88 102 ASP A C 1
ATOM 828 O O . ASP A 1 102 ? 7.391 3.397 -21.264 1.00 93.88 102 ASP A O 1
ATOM 832 N N . ARG A 1 103 ? 6.636 2.296 -19.464 1.00 94.56 103 ARG A N 1
ATOM 833 C CA . ARG A 1 103 ? 7.221 1.011 -19.857 1.00 94.56 103 ARG A CA 1
ATOM 834 C C . ARG A 1 103 ? 6.703 0.556 -21.213 1.00 94.56 103 ARG A C 1
ATOM 836 O O . ARG A 1 103 ? 7.488 0.168 -22.078 1.00 94.56 103 ARG A O 1
ATOM 843 N N . GLN A 1 104 ? 5.390 0.613 -21.434 1.00 96.25 104 GLN A N 1
ATOM 844 C CA . GLN A 1 104 ? 4.807 0.265 -22.728 1.00 96.25 104 GLN A CA 1
ATOM 845 C C . GLN A 1 104 ? 5.344 1.164 -23.846 1.00 96.25 104 GLN A C 1
ATOM 847 O O . GLN A 1 104 ? 5.608 0.683 -24.948 1.00 96.25 104 GLN A O 1
ATOM 852 N N . ARG A 1 105 ? 5.537 2.462 -23.581 1.00 95.56 105 ARG A N 1
ATOM 853 C CA . ARG A 1 105 ? 6.153 3.393 -24.531 1.00 95.56 105 ARG A CA 1
ATOM 854 C C . ARG A 1 105 ? 7.588 2.978 -24.858 1.00 95.56 105 ARG A C 1
ATOM 856 O O . ARG A 1 105 ? 7.909 2.883 -26.041 1.00 95.56 105 ARG A O 1
ATOM 863 N N . MET A 1 106 ? 8.407 2.657 -23.856 1.00 93.69 106 MET A N 1
ATOM 864 C CA . MET A 1 106 ? 9.784 2.181 -24.049 1.00 93.69 106 MET A CA 1
ATOM 865 C C . MET A 1 106 ? 9.831 0.877 -24.858 1.00 93.69 106 MET A C 1
ATOM 867 O O . MET A 1 106 ? 10.601 0.768 -25.810 1.00 93.69 106 MET A O 1
ATOM 871 N N . VAL A 1 107 ? 8.961 -0.090 -24.549 1.00 95.06 107 VAL A N 1
ATOM 872 C CA . VAL A 1 107 ? 8.864 -1.367 -25.281 1.00 95.06 107 VAL A CA 1
ATOM 873 C C . VAL A 1 107 ? 8.413 -1.151 -26.730 1.00 95.06 107 VAL A C 1
ATOM 875 O O . VAL A 1 107 ? 8.979 -1.743 -27.651 1.00 95.06 107 VAL A O 1
ATOM 878 N N . ARG A 1 108 ? 7.435 -0.269 -26.973 1.00 95.62 108 ARG A N 1
ATOM 879 C CA . ARG A 1 108 ? 7.001 0.099 -28.334 1.00 95.62 108 ARG A CA 1
ATOM 880 C C . ARG A 1 108 ? 8.113 0.787 -29.128 1.00 95.62 108 ARG A C 1
ATOM 882 O O . ARG A 1 108 ? 8.297 0.494 -30.304 1.00 95.62 108 ARG A O 1
ATOM 889 N N . GLN A 1 109 ? 8.872 1.683 -28.504 1.00 90.94 109 GLN A N 1
ATOM 890 C CA . GLN A 1 109 ? 10.012 2.337 -29.153 1.00 90.94 109 GLN A CA 1
ATOM 891 C C . GLN A 1 109 ? 11.121 1.332 -29.484 1.00 90.94 109 GLN A C 1
ATOM 893 O O . GLN A 1 109 ? 11.622 1.323 -30.608 1.00 90.94 109 GLN A O 1
ATOM 898 N N . TYR A 1 110 ? 11.458 0.448 -28.542 1.00 90.81 110 TYR A N 1
ATOM 899 C CA . TYR A 1 110 ? 12.463 -0.590 -28.751 1.00 90.81 110 TYR A CA 1
ATOM 900 C C . TYR A 1 110 ? 12.054 -1.577 -29.851 1.00 90.81 110 TYR A C 1
ATOM 902 O O . TYR A 1 110 ? 12.861 -1.895 -30.719 1.00 90.81 110 TYR A O 1
ATOM 910 N N . SER A 1 111 ? 10.799 -2.038 -29.856 1.00 90.25 111 SER A N 1
ATOM 911 C CA . SER A 1 111 ? 10.292 -2.966 -30.879 1.00 90.25 111 SER A CA 1
ATOM 912 C C . SER A 1 111 ? 10.301 -2.354 -32.279 1.00 90.25 111 SER A C 1
ATOM 914 O O . SER A 1 111 ? 10.756 -3.014 -33.208 1.00 90.25 111 SER A O 1
ATOM 916 N N . ARG A 1 112 ? 9.909 -1.081 -32.436 1.00 89.81 112 ARG A N 1
ATOM 917 C CA . ARG A 1 112 ? 10.038 -0.360 -33.717 1.00 89.81 112 ARG A CA 1
ATOM 918 C C . ARG A 1 112 ? 11.492 -0.269 -34.177 1.00 89.81 112 ARG A C 1
ATOM 920 O O . ARG A 1 112 ? 11.778 -0.541 -35.338 1.00 89.81 112 ARG A O 1
ATOM 927 N N . ALA A 1 113 ? 12.414 0.067 -33.272 1.00 83.94 113 ALA A N 1
ATOM 928 C CA . ALA A 1 113 ? 13.841 0.123 -33.589 1.00 83.94 113 ALA A CA 1
ATOM 929 C C . ALA A 1 113 ? 14.398 -1.258 -33.978 1.00 83.94 113 ALA A C 1
ATOM 931 O O . ALA A 1 113 ? 15.175 -1.371 -34.924 1.00 83.94 113 ALA A O 1
ATOM 932 N N . ALA A 1 114 ? 13.976 -2.317 -33.284 1.00 84.50 114 ALA A N 1
ATOM 933 C CA . ALA A 1 114 ? 14.364 -3.688 -33.590 1.00 84.50 114 ALA A CA 1
ATOM 934 C C . ALA A 1 114 ? 13.801 -4.163 -34.940 1.00 84.50 114 ALA A C 1
ATOM 936 O O . ALA A 1 114 ? 14.528 -4.780 -35.712 1.00 84.50 114 ALA A O 1
ATOM 937 N N . GLN A 1 115 ? 12.545 -3.836 -35.252 1.00 86.19 115 GLN A N 1
ATOM 938 C CA . GLN A 1 115 ? 11.909 -4.164 -36.528 1.00 86.19 115 GLN A CA 1
ATOM 939 C C . GLN A 1 115 ? 12.568 -3.420 -37.694 1.00 86.19 115 GLN A C 1
ATOM 941 O O . GLN A 1 115 ? 12.855 -4.034 -38.716 1.00 86.19 115 GLN A O 1
ATOM 946 N N . ALA A 1 116 ? 12.871 -2.129 -37.531 1.00 82.38 116 ALA A N 1
ATOM 947 C CA . ALA A 1 116 ? 13.606 -1.361 -38.532 1.00 82.38 116 ALA A CA 1
ATOM 948 C C . ALA A 1 116 ? 15.015 -1.931 -38.754 1.00 82.38 116 ALA A C 1
ATOM 950 O O . ALA A 1 116 ? 15.459 -2.053 -39.892 1.00 82.38 116 ALA A O 1
ATOM 951 N N . ALA A 1 117 ? 15.710 -2.338 -37.689 1.00 77.06 117 ALA A N 1
ATOM 952 C CA . ALA A 1 117 ? 17.002 -3.007 -37.819 1.00 77.06 117 ALA A CA 1
ATOM 953 C C . ALA A 1 117 ? 16.883 -4.363 -38.538 1.00 77.06 117 ALA A C 1
ATOM 955 O O . ALA A 1 117 ? 17.774 -4.708 -39.304 1.00 77.06 117 ALA A O 1
ATOM 956 N N . TYR A 1 118 ? 15.792 -5.106 -38.314 1.00 76.62 118 TYR A N 1
ATOM 957 C CA . TYR A 1 118 ? 15.506 -6.370 -38.997 1.00 76.62 118 TYR A CA 1
ATOM 958 C C . TYR A 1 118 ? 15.224 -6.175 -40.494 1.00 76.62 118 TYR A C 1
ATOM 960 O O . TYR A 1 118 ? 15.795 -6.868 -41.321 1.00 76.62 118 TYR A O 1
ATOM 968 N N . GLN A 1 119 ? 14.392 -5.198 -40.862 1.00 79.62 119 GLN A N 1
ATOM 969 C CA . GLN A 1 119 ? 14.052 -4.922 -42.266 1.00 79.62 119 GLN A CA 1
ATOM 970 C C . GLN A 1 119 ? 15.243 -4.401 -43.084 1.00 79.62 119 GLN A C 1
ATOM 972 O O . GLN A 1 119 ? 15.302 -4.625 -44.284 1.00 79.62 119 GLN A O 1
ATOM 977 N N . ASN A 1 120 ? 16.204 -3.737 -42.436 1.00 70.75 120 ASN A N 1
ATOM 978 C CA . ASN A 1 120 ? 17.433 -3.245 -43.064 1.00 70.75 120 ASN A CA 1
ATOM 979 C C . ASN A 1 120 ? 18.610 -4.247 -42.955 1.00 70.75 120 ASN A C 1
ATOM 981 O O . ASN A 1 120 ? 19.768 -3.856 -43.126 1.00 70.75 120 ASN A O 1
ATOM 985 N N . GLN A 1 121 ? 18.343 -5.524 -42.632 1.00 57.81 121 GLN A N 1
ATOM 986 C CA . GLN A 1 121 ? 19.369 -6.549 -42.372 1.00 57.81 121 GLN A CA 1
ATOM 987 C C . GLN A 1 121 ? 20.328 -6.808 -43.534 1.00 57.81 121 GLN A C 1
ATOM 989 O O . GLN A 1 121 ? 21.487 -7.126 -43.262 1.00 57.81 121 GLN A O 1
ATOM 994 N N . ASP A 1 122 ? 19.908 -6.583 -44.781 1.00 50.19 122 ASP A N 1
ATOM 995 C CA . ASP A 1 122 ? 20.772 -6.755 -45.957 1.00 50.19 122 ASP A CA 1
ATOM 996 C C . ASP A 1 122 ? 21.994 -5.809 -45.948 1.00 50.19 122 ASP A C 1
ATOM 998 O O . ASP A 1 122 ? 23.006 -6.111 -46.572 1.00 50.19 122 ASP A O 1
ATOM 1002 N N . ASN A 1 123 ? 21.965 -4.721 -45.157 1.00 51.91 123 ASN A N 1
ATOM 1003 C CA . ASN A 1 123 ? 23.057 -3.741 -45.032 1.00 51.91 123 ASN A CA 1
ATOM 1004 C C . ASN A 1 123 ? 23.687 -3.632 -43.622 1.00 51.91 123 ASN A C 1
ATOM 1006 O O . ASN A 1 123 ? 24.576 -2.805 -43.413 1.00 51.91 123 ASN A O 1
ATOM 1010 N N . LEU A 1 124 ? 23.251 -4.424 -42.629 1.00 58.75 124 LEU A N 1
ATOM 1011 C CA . LEU A 1 124 ? 23.582 -4.197 -41.203 1.00 58.75 124 LEU A CA 1
ATOM 1012 C C . LEU A 1 124 ? 24.387 -5.310 -40.517 1.00 58.75 124 LEU A C 1
ATOM 1014 O O . LEU A 1 124 ? 24.608 -5.246 -39.303 1.00 58.75 124 LEU A O 1
ATOM 1018 N N . ASN A 1 125 ? 24.861 -6.324 -41.242 1.00 72.75 125 ASN A N 1
ATOM 1019 C CA . ASN A 1 125 ? 25.805 -7.270 -40.652 1.00 72.75 125 ASN A CA 1
ATOM 1020 C C . ASN A 1 125 ? 27.139 -6.544 -40.408 1.00 72.75 125 ASN A C 1
ATOM 1022 O O . ASN A 1 125 ? 27.781 -6.119 -41.365 1.00 72.75 125 ASN A O 1
ATOM 1026 N N . PHE A 1 126 ? 27.545 -6.383 -39.141 1.00 74.56 126 PHE A N 1
ATOM 1027 C CA . PHE A 1 126 ? 28.743 -5.624 -38.740 1.00 74.56 126 PHE A CA 1
ATOM 1028 C C . PHE A 1 126 ? 29.968 -5.982 -39.587 1.00 74.56 126 PHE A C 1
ATOM 1030 O O . PHE A 1 126 ? 30.671 -5.093 -40.061 1.00 74.56 126 PHE A O 1
ATOM 1037 N N . TRP A 1 127 ? 30.181 -7.278 -39.828 1.00 77.62 127 TRP A N 1
ATOM 1038 C CA . TRP A 1 127 ? 31.303 -7.759 -40.626 1.00 77.62 127 TRP A CA 1
ATOM 1039 C C . TRP A 1 127 ? 31.179 -7.376 -42.099 1.00 77.62 127 TRP A C 1
ATOM 1041 O O . TRP A 1 127 ? 32.146 -6.886 -42.666 1.00 77.62 127 TRP A O 1
ATOM 1051 N N . LEU A 1 128 ? 29.997 -7.509 -42.707 1.00 78.00 128 LEU A N 1
ATOM 1052 C CA . LEU A 1 128 ? 29.780 -7.082 -44.096 1.00 78.00 128 LEU A CA 1
ATOM 1053 C C . LEU A 1 128 ? 29.899 -5.558 -44.242 1.00 78.00 128 LEU A C 1
ATOM 1055 O O . LEU A 1 128 ? 30.506 -5.077 -45.194 1.00 78.00 128 LEU A O 1
ATOM 1059 N N . ALA A 1 129 ? 29.387 -4.787 -43.283 1.00 72.62 129 ALA A N 1
ATOM 1060 C CA . ALA A 1 129 ? 29.488 -3.330 -43.274 1.00 72.62 129 ALA A CA 1
ATOM 1061 C C . ALA A 1 129 ? 30.930 -2.839 -43.052 1.00 72.62 129 ALA A C 1
ATOM 1063 O O . ALA A 1 129 ? 31.313 -1.800 -43.585 1.00 72.62 129 ALA A O 1
ATOM 1064 N N . LEU A 1 130 ? 31.739 -3.567 -42.279 1.00 81.06 130 LEU A N 1
ATOM 1065 C CA . LEU A 1 130 ? 33.146 -3.234 -42.066 1.00 81.06 130 LEU A CA 1
ATOM 1066 C C . LEU A 1 130 ? 34.013 -3.648 -43.264 1.00 81.06 130 LEU A C 1
ATOM 1068 O O . LEU A 1 130 ? 34.870 -2.882 -43.680 1.00 81.06 130 LEU A O 1
ATOM 1072 N N . LEU A 1 131 ? 33.768 -4.827 -43.846 1.00 81.69 131 LEU A N 1
ATOM 1073 C CA . LEU A 1 131 ? 34.531 -5.357 -44.984 1.00 81.69 131 LEU A CA 1
ATOM 1074 C C . LEU A 1 131 ? 34.184 -4.682 -46.323 1.00 81.69 131 LEU A C 1
ATOM 1076 O O . LEU A 1 131 ? 34.994 -4.713 -47.241 1.00 81.69 131 LEU A O 1
ATOM 1080 N N . SER A 1 132 ? 33.009 -4.053 -46.437 1.00 83.94 132 SER A N 1
ATOM 1081 C CA . SER A 1 132 ? 32.587 -3.272 -47.616 1.00 83.94 132 SER A CA 1
ATOM 1082 C C . SER A 1 132 ? 33.015 -1.798 -47.584 1.00 83.94 132 SER A C 1
ATOM 1084 O O . SER A 1 132 ? 32.579 -1.018 -48.428 1.00 83.94 132 SER A O 1
ATOM 1086 N N . SER A 1 133 ? 33.806 -1.365 -46.597 1.00 86.31 133 SER A N 1
ATOM 1087 C CA . SER A 1 133 ? 34.276 0.026 -46.530 1.00 86.31 133 SER A CA 1
ATOM 1088 C C . SER A 1 133 ? 35.315 0.322 -47.613 1.00 86.31 133 SER A C 1
ATOM 1090 O O . SER A 1 133 ? 36.220 -0.485 -47.823 1.00 86.31 133 SER A O 1
ATOM 1092 N N . HIS A 1 134 ? 35.260 1.505 -48.226 1.00 88.00 134 HIS A N 1
ATOM 1093 C CA . HIS A 1 134 ? 36.203 1.907 -49.277 1.00 88.00 134 HIS A CA 1
ATOM 1094 C C . HIS A 1 134 ? 37.610 2.185 -48.734 1.00 88.00 134 HIS A C 1
ATOM 1096 O O . HIS A 1 134 ? 38.589 2.091 -49.472 1.00 88.00 134 HIS A O 1
ATOM 1102 N N . ASN A 1 135 ? 37.729 2.567 -47.458 1.00 91.06 135 ASN A N 1
ATOM 1103 C CA . ASN A 1 135 ? 39.007 2.846 -46.807 1.00 91.06 135 ASN A CA 1
ATOM 1104 C C . ASN A 1 135 ? 38.947 2.644 -45.281 1.00 91.06 135 ASN A C 1
ATOM 1106 O O . ASN A 1 135 ? 37.877 2.535 -44.679 1.00 91.06 135 ASN A O 1
ATOM 1110 N N . LEU A 1 136 ? 40.126 2.638 -44.648 1.00 87.69 136 LEU A N 1
ATOM 1111 C CA . LEU A 1 136 ? 40.283 2.425 -43.203 1.00 87.69 136 LEU A CA 1
ATOM 1112 C C . LEU A 1 136 ? 39.584 3.495 -42.347 1.00 87.69 136 LEU A C 1
ATOM 1114 O O . LEU A 1 136 ? 39.111 3.190 -41.254 1.00 87.69 136 LEU A O 1
ATOM 1118 N N . VAL A 1 137 ? 39.495 4.734 -42.837 1.00 90.69 137 VAL A N 1
ATOM 1119 C CA . VAL A 1 137 ? 38.829 5.838 -42.130 1.00 90.69 137 VAL A CA 1
ATOM 1120 C C . VAL A 1 137 ? 37.317 5.598 -42.068 1.00 90.69 137 VAL A C 1
ATOM 1122 O O . VAL A 1 137 ? 36.709 5.723 -41.005 1.00 90.69 137 VAL A O 1
ATOM 1125 N N . GLU A 1 138 ? 36.707 5.177 -43.177 1.00 87.06 138 GLU A N 1
ATOM 1126 C CA . GLU A 1 138 ? 35.292 4.809 -43.245 1.00 87.06 138 GLU A CA 1
ATOM 1127 C C . GLU A 1 138 ? 34.985 3.597 -42.351 1.00 87.06 138 GLU A C 1
ATOM 1129 O O . GLU A 1 138 ? 34.025 3.627 -41.577 1.00 87.06 138 GLU A O 1
ATOM 1134 N N . ALA A 1 139 ? 35.832 2.563 -42.387 1.00 88.50 139 ALA A N 1
ATOM 1135 C CA . ALA A 1 139 ? 35.725 1.405 -41.497 1.00 88.50 139 ALA A CA 1
ATOM 1136 C C . ALA A 1 139 ? 35.779 1.805 -40.009 1.00 88.50 139 ALA A C 1
ATOM 1138 O O . ALA A 1 139 ? 34.977 1.323 -39.203 1.00 88.50 139 ALA A O 1
ATOM 1139 N N . TYR A 1 140 ? 36.676 2.726 -39.640 1.00 89.62 140 TYR A N 1
ATOM 1140 C CA . TYR A 1 140 ? 36.785 3.243 -38.276 1.00 89.62 140 TYR A CA 1
ATOM 1141 C C . TYR A 1 140 ? 35.499 3.949 -37.818 1.00 89.62 140 TYR A C 1
ATOM 1143 O O . TYR A 1 140 ? 34.966 3.628 -36.750 1.00 89.62 140 TYR A O 1
ATOM 1151 N N . TYR A 1 141 ? 34.947 4.859 -38.629 1.00 88.88 141 TYR A N 1
ATOM 1152 C CA . TYR A 1 141 ? 33.699 5.552 -38.288 1.00 88.88 141 TYR A CA 1
ATOM 1153 C C . TYR A 1 141 ? 32.496 4.600 -38.216 1.00 88.88 141 TYR A C 1
ATOM 1155 O O . TYR A 1 141 ? 31.696 4.706 -37.282 1.00 88.88 141 TYR A O 1
ATOM 1163 N N . ARG A 1 142 ? 32.387 3.626 -39.134 1.00 86.38 142 ARG A N 1
ATOM 1164 C CA . ARG A 1 142 ? 31.345 2.582 -39.084 1.00 86.38 142 ARG A CA 1
ATOM 1165 C C . ARG A 1 142 ? 31.453 1.751 -37.801 1.00 86.38 142 ARG A C 1
ATOM 1167 O O . ARG A 1 142 ? 30.448 1.539 -37.125 1.00 86.38 142 ARG A O 1
ATOM 1174 N N . SER A 1 143 ? 32.663 1.342 -37.410 1.00 86.75 143 SER A N 1
ATOM 1175 C CA . SER A 1 143 ? 32.910 0.613 -36.156 1.00 86.75 143 SER A CA 1
ATOM 1176 C C . SER A 1 143 ? 32.451 1.403 -34.923 1.00 86.75 143 SER A C 1
ATOM 1178 O O . SER A 1 143 ? 31.712 0.881 -34.081 1.00 86.75 143 SER A O 1
ATOM 1180 N N . GLN A 1 144 ? 32.796 2.693 -34.854 1.00 89.31 144 GLN A N 1
ATOM 1181 C CA . GLN A 1 144 ? 32.354 3.575 -33.770 1.00 89.31 144 GLN A CA 1
ATOM 1182 C C . GLN A 1 144 ? 30.828 3.717 -33.725 1.00 89.31 144 GLN A C 1
ATOM 1184 O O . GLN A 1 144 ? 30.231 3.637 -32.649 1.00 89.31 144 GLN A O 1
ATOM 1189 N N . TYR A 1 145 ? 30.181 3.868 -34.882 1.00 86.75 145 TYR A N 1
ATOM 1190 C CA . TYR A 1 145 ? 28.724 3.922 -34.980 1.00 86.75 145 TYR A CA 1
ATOM 1191 C C . TYR A 1 145 ? 28.065 2.649 -34.424 1.00 86.75 145 TYR A C 1
ATOM 1193 O O . TYR A 1 145 ? 27.183 2.734 -33.567 1.00 86.75 145 TYR A O 1
ATOM 1201 N N . PHE A 1 146 ? 28.532 1.460 -34.822 1.00 84.06 146 PHE A N 1
ATOM 1202 C CA . PHE A 1 146 ? 27.999 0.192 -34.309 1.00 84.06 146 PHE A CA 1
ATOM 1203 C C . PHE A 1 146 ? 28.219 0.021 -32.802 1.00 84.06 146 PHE A C 1
ATOM 1205 O O . PHE A 1 146 ? 27.337 -0.493 -32.099 1.00 84.06 146 PHE A O 1
ATOM 1212 N N . ALA A 1 147 ? 29.361 0.475 -32.280 1.00 87.75 147 ALA A N 1
ATOM 1213 C CA . ALA A 1 147 ? 29.630 0.474 -30.847 1.00 87.75 147 ALA A CA 1
ATOM 1214 C C . ALA A 1 147 ? 28.648 1.383 -30.087 1.00 87.75 147 ALA A C 1
ATOM 1216 O O . ALA A 1 147 ? 28.074 0.968 -29.075 1.00 87.75 147 ALA A O 1
ATOM 1217 N N . GLN A 1 148 ? 28.397 2.597 -30.586 1.00 87.75 148 GLN A N 1
ATOM 1218 C CA . GLN A 1 148 ? 27.418 3.521 -30.007 1.00 87.75 148 GLN A CA 1
ATOM 1219 C C . GLN A 1 148 ? 25.993 2.961 -30.077 1.00 87.75 148 GLN A C 1
ATOM 1221 O O . GLN A 1 148 ? 25.283 2.962 -29.070 1.00 87.75 148 GLN A O 1
ATOM 1226 N N . PHE A 1 149 ? 25.601 2.400 -31.220 1.00 84.31 149 PHE A N 1
ATOM 1227 C CA . PHE A 1 149 ? 24.295 1.774 -31.411 1.00 84.31 149 PHE A CA 1
ATOM 1228 C C . PHE A 1 149 ? 24.075 0.596 -30.449 1.00 84.31 149 PHE A C 1
ATOM 1230 O O . PHE A 1 149 ? 23.039 0.499 -29.787 1.00 84.31 149 PHE A O 1
ATOM 1237 N N . SER A 1 150 ? 25.084 -0.265 -30.290 1.00 85.69 150 SER A N 1
ATOM 1238 C CA . SER A 1 150 ? 25.050 -1.387 -29.345 1.00 85.69 150 SER A CA 1
ATOM 1239 C C . SER A 1 150 ? 24.912 -0.913 -27.896 1.00 85.69 150 SER A C 1
ATOM 1241 O O . SER A 1 150 ? 24.115 -1.468 -27.136 1.00 85.69 150 SER A O 1
ATOM 1243 N N . ARG A 1 151 ? 25.645 0.139 -27.505 1.00 90.88 151 ARG A N 1
ATOM 1244 C CA . ARG A 1 151 ? 25.520 0.765 -26.177 1.00 90.88 151 ARG A CA 1
ATOM 1245 C C . ARG A 1 151 ? 24.124 1.343 -25.956 1.00 90.88 151 ARG A C 1
ATOM 1247 O O . ARG A 1 151 ? 23.547 1.133 -24.893 1.00 90.88 151 ARG A O 1
ATOM 1254 N N . PHE A 1 152 ? 23.565 2.023 -26.953 1.00 88.75 152 PHE A N 1
ATOM 1255 C CA . PHE A 1 152 ? 22.220 2.588 -26.884 1.00 88.75 152 PHE A CA 1
ATOM 1256 C C . PHE A 1 152 ? 21.148 1.504 -26.698 1.00 88.75 152 PHE A C 1
ATOM 1258 O O . PHE A 1 152 ? 20.331 1.603 -25.783 1.00 88.75 152 PHE A O 1
ATOM 1265 N N . ARG A 1 153 ? 21.202 0.410 -27.473 1.00 86.25 153 ARG A N 1
ATOM 1266 C CA . ARG A 1 153 ? 20.279 -0.731 -27.311 1.00 86.25 153 ARG A CA 1
ATOM 1267 C C . ARG A 1 153 ? 20.372 -1.369 -25.928 1.00 86.25 153 ARG A C 1
ATOM 1269 O O . ARG A 1 153 ? 19.343 -1.717 -25.355 1.00 86.25 153 ARG A O 1
ATOM 1276 N N . ARG A 1 154 ? 21.586 -1.514 -25.382 1.00 91.19 154 ARG A N 1
ATOM 1277 C CA . ARG A 1 154 ? 21.784 -2.024 -24.014 1.00 91.19 154 ARG A CA 1
ATOM 1278 C C . ARG A 1 154 ? 21.109 -1.119 -22.985 1.00 91.19 154 ARG A C 1
ATOM 1280 O O . ARG A 1 154 ? 20.330 -1.625 -22.186 1.00 91.19 154 ARG A O 1
ATOM 1287 N N . LYS A 1 155 ? 21.321 0.199 -23.072 1.00 92.75 155 LYS A N 1
ATOM 1288 C CA . LYS A 1 155 ? 20.676 1.182 -22.186 1.00 92.75 155 LYS A CA 1
ATOM 1289 C C . LYS A 1 155 ? 19.148 1.134 -22.262 1.00 92.75 155 LYS A C 1
ATOM 1291 O O . LYS A 1 155 ? 18.494 1.209 -21.231 1.00 92.75 155 LYS A O 1
ATOM 1296 N N . GLN A 1 156 ? 18.567 0.969 -23.453 1.00 90.44 156 GLN A N 1
ATOM 1297 C CA . GLN A 1 156 ? 17.110 0.838 -23.597 1.00 90.44 156 GLN A CA 1
ATOM 1298 C C . GLN A 1 156 ? 16.563 -0.416 -22.899 1.00 90.44 156 GLN A C 1
ATOM 1300 O O . GLN A 1 156 ? 15.560 -0.336 -22.195 1.00 90.44 156 GLN A O 1
ATOM 1305 N N . ILE A 1 157 ? 17.224 -1.567 -23.064 1.00 93.38 157 ILE A N 1
ATOM 1306 C CA . ILE A 1 157 ? 16.825 -2.811 -22.384 1.00 93.38 157 ILE A CA 1
ATOM 1307 C C . ILE A 1 157 ? 16.973 -2.662 -20.869 1.00 93.38 157 ILE A C 1
ATOM 1309 O O . ILE A 1 157 ? 16.110 -3.109 -20.117 1.00 93.38 157 ILE A O 1
ATOM 1313 N N . GLU A 1 158 ? 18.060 -2.042 -20.420 1.00 95.81 158 GLU A N 1
ATOM 1314 C CA . GLU A 1 158 ? 18.303 -1.784 -19.006 1.00 95.81 158 GLU A CA 1
ATOM 1315 C C . GLU A 1 158 ? 17.216 -0.885 -18.405 1.00 95.81 158 GLU A C 1
ATOM 1317 O O . GLU A 1 158 ? 16.643 -1.248 -17.382 1.00 95.81 158 GLU A O 1
ATOM 1322 N N . ALA A 1 159 ? 16.838 0.200 -19.085 1.00 93.62 159 ALA A N 1
ATOM 1323 C CA . ALA A 1 159 ? 15.740 1.070 -18.664 1.00 93.62 159 ALA A CA 1
ATOM 1324 C C . ALA A 1 159 ? 14.397 0.319 -18.574 1.00 93.62 159 ALA A C 1
ATOM 1326 O O . ALA A 1 159 ? 13.673 0.462 -17.590 1.00 93.62 159 ALA A O 1
ATOM 1327 N N . ILE A 1 160 ? 14.083 -0.545 -19.551 1.00 94.12 160 ILE A N 1
ATOM 1328 C CA . ILE A 1 160 ? 12.871 -1.386 -19.517 1.00 94.12 160 ILE A CA 1
ATOM 1329 C C . ILE A 1 160 ? 12.895 -2.336 -18.309 1.00 94.12 160 ILE A C 1
ATOM 1331 O O . ILE A 1 160 ? 11.875 -2.499 -17.636 1.00 94.12 160 ILE A O 1
ATOM 1335 N N . ARG A 1 161 ? 14.047 -2.952 -18.013 1.00 95.81 161 ARG A N 1
ATOM 1336 C CA . ARG A 1 161 ? 14.213 -3.857 -16.862 1.00 95.81 161 ARG A CA 1
ATOM 1337 C C . ARG A 1 161 ? 14.105 -3.123 -15.529 1.00 95.81 161 ARG A C 1
ATOM 1339 O O . ARG A 1 161 ? 13.453 -3.628 -14.622 1.00 95.81 161 ARG A O 1
ATOM 1346 N N . GLN A 1 162 ? 14.711 -1.944 -15.415 1.00 95.94 162 GLN A N 1
ATOM 1347 C CA . GLN A 1 162 ? 14.611 -1.099 -14.223 1.00 95.94 162 GLN A CA 1
ATOM 1348 C C . GLN A 1 162 ? 13.161 -0.663 -13.982 1.00 95.94 162 GLN A C 1
ATOM 1350 O O . GLN A 1 162 ? 12.659 -0.800 -12.870 1.00 95.94 162 GLN A O 1
ATOM 1355 N N . SER A 1 163 ? 12.460 -0.233 -15.036 1.00 94.81 163 SER A N 1
ATOM 1356 C CA . SER A 1 163 ? 11.033 0.101 -14.973 1.00 94.81 163 SER A CA 1
ATOM 1357 C C . SER A 1 163 ? 10.180 -1.095 -14.532 1.00 94.81 163 SER A C 1
ATOM 1359 O O . SER A 1 163 ? 9.289 -0.949 -13.700 1.00 94.81 163 SER A O 1
ATOM 1361 N N . GLU A 1 164 ? 10.478 -2.302 -15.021 1.00 94.75 164 GLU A N 1
ATOM 1362 C CA . GLU A 1 164 ? 9.788 -3.521 -14.593 1.00 94.75 164 GLU A CA 1
ATOM 1363 C C . GLU A 1 164 ? 10.051 -3.875 -13.124 1.00 94.75 164 GLU A C 1
ATOM 1365 O O . GLU A 1 164 ? 9.123 -4.255 -12.411 1.00 94.75 164 GLU A O 1
ATOM 1370 N N . ALA A 1 165 ? 11.294 -3.740 -12.661 1.00 96.94 165 ALA A N 1
ATOM 1371 C CA . ALA A 1 165 ? 11.645 -3.967 -11.264 1.00 96.94 165 ALA A CA 1
ATOM 1372 C C . ALA A 1 165 ? 10.910 -2.986 -10.336 1.00 96.94 165 ALA A C 1
ATOM 1374 O O . ALA A 1 165 ? 10.311 -3.414 -9.350 1.00 96.94 165 ALA A O 1
ATOM 1375 N N . LEU A 1 166 ? 10.884 -1.699 -10.696 1.00 96.12 166 LEU A N 1
ATOM 1376 C CA . LEU A 1 166 ? 10.179 -0.666 -9.938 1.00 96.12 166 LEU A CA 1
ATOM 1377 C C . LEU A 1 166 ? 8.666 -0.924 -9.897 1.00 96.12 166 LEU A C 1
ATOM 1379 O O . LEU A 1 166 ? 8.053 -0.845 -8.837 1.00 96.12 166 LEU A O 1
ATOM 1383 N N . LEU A 1 167 ? 8.073 -1.314 -11.027 1.00 96.62 167 LEU A N 1
ATOM 1384 C CA . LEU A 1 167 ? 6.653 -1.656 -11.112 1.00 96.62 167 LEU A CA 1
ATOM 1385 C C . LEU A 1 167 ? 6.301 -2.853 -10.219 1.00 96.62 167 LEU A C 1
ATOM 1387 O O . LEU A 1 167 ? 5.285 -2.824 -9.524 1.00 96.62 167 LEU A O 1
ATOM 1391 N N . ARG A 1 168 ? 7.145 -3.895 -10.189 1.00 96.62 168 ARG A N 1
ATOM 1392 C CA . ARG A 1 168 ? 6.965 -5.044 -9.283 1.00 96.62 168 ARG A CA 1
ATOM 1393 C C . ARG A 1 168 ? 7.056 -4.625 -7.818 1.00 96.62 168 ARG A C 1
ATOM 1395 O O . ARG A 1 168 ? 6.239 -5.074 -7.018 1.00 96.62 168 ARG A O 1
ATOM 1402 N N . GLN A 1 169 ? 8.013 -3.763 -7.479 1.00 97.38 169 GLN A N 1
ATOM 1403 C CA . GLN A 1 169 ? 8.170 -3.239 -6.124 1.00 97.38 169 GLN A CA 1
ATOM 1404 C C . GLN A 1 169 ? 6.928 -2.455 -5.683 1.00 97.38 169 GLN A C 1
ATOM 1406 O O . GLN A 1 169 ? 6.351 -2.778 -4.648 1.00 97.38 169 GLN A O 1
ATOM 1411 N N . GLN A 1 170 ? 6.470 -1.492 -6.487 1.00 96.75 170 GLN A N 1
ATOM 1412 C CA . GLN A 1 170 ? 5.281 -0.700 -6.163 1.00 96.75 170 GLN A CA 1
ATOM 1413 C C . GLN A 1 170 ? 4.009 -1.552 -6.101 1.00 96.75 170 GLN A C 1
ATOM 1415 O O . GLN A 1 170 ? 3.169 -1.338 -5.236 1.00 96.75 170 GLN A O 1
ATOM 1420 N N . SER A 1 171 ? 3.873 -2.561 -6.966 1.00 95.81 171 SER A N 1
ATOM 1421 C CA . SER A 1 171 ? 2.722 -3.478 -6.925 1.00 95.81 171 SER A CA 1
ATOM 1422 C C . SER A 1 171 ? 2.701 -4.313 -5.638 1.00 95.81 171 SER A C 1
ATOM 1424 O O . SER A 1 171 ? 1.641 -4.547 -5.051 1.00 95.81 171 SER A O 1
ATOM 1426 N N . ALA A 1 172 ? 3.873 -4.751 -5.168 1.00 97.56 172 ALA A N 1
ATOM 1427 C CA . ALA A 1 172 ? 3.996 -5.447 -3.891 1.00 97.56 172 ALA A CA 1
ATOM 1428 C C . ALA A 1 172 ? 3.668 -4.520 -2.709 1.00 97.56 172 ALA A C 1
ATOM 1430 O O . ALA A 1 172 ? 2.989 -4.935 -1.771 1.00 97.56 172 ALA A O 1
ATOM 1431 N N . GLU A 1 173 ? 4.108 -3.264 -2.764 1.00 96.69 173 GLU A N 1
ATOM 1432 C CA . GLU A 1 173 ? 3.800 -2.247 -1.758 1.00 96.69 173 GLU A CA 1
ATOM 1433 C C . GLU A 1 173 ? 2.303 -1.911 -1.715 1.00 96.69 173 GLU A C 1
ATOM 1435 O O . GLU A 1 173 ? 1.699 -1.942 -0.644 1.00 96.69 173 GLU A O 1
ATOM 1440 N N . LEU A 1 174 ? 1.668 -1.725 -2.874 1.00 97.69 174 LEU A N 1
ATOM 1441 C CA . LEU A 1 174 ? 0.221 -1.549 -2.998 1.00 97.69 174 LEU A CA 1
ATOM 1442 C C . LEU A 1 174 ? -0.542 -2.711 -2.349 1.00 97.69 174 LEU A C 1
ATOM 1444 O O . LEU A 1 174 ? -1.482 -2.493 -1.588 1.00 97.69 174 LEU A O 1
ATOM 1448 N N . THR A 1 175 ? -0.110 -3.948 -2.607 1.00 97.19 175 THR A N 1
ATOM 1449 C CA . THR A 1 175 ? -0.728 -5.145 -2.016 1.00 97.19 175 THR A CA 1
ATOM 1450 C C . THR A 1 175 ? -0.632 -5.129 -0.489 1.00 97.19 175 THR A C 1
ATOM 1452 O O . THR A 1 175 ? -1.604 -5.458 0.189 1.00 97.19 175 THR A O 1
ATOM 1455 N N . ARG A 1 176 ? 0.508 -4.699 0.069 1.00 96.38 176 ARG A N 1
ATOM 1456 C CA . ARG A 1 176 ? 0.676 -4.551 1.524 1.00 96.38 176 ARG A CA 1
ATOM 1457 C C . ARG A 1 176 ? -0.278 -3.509 2.100 1.00 96.38 176 ARG A C 1
ATOM 1459 O O . ARG A 1 176 ? -0.919 -3.786 3.109 1.00 96.38 176 ARG A O 1
ATOM 1466 N N . TYR A 1 177 ? -0.414 -2.352 1.453 1.00 94.88 177 TYR A N 1
ATOM 1467 C CA . TYR A 1 177 ? -1.338 -1.314 1.911 1.00 94.88 177 TYR A CA 1
ATOM 1468 C C . TYR A 1 177 ? -2.804 -1.744 1.822 1.00 94.88 177 TYR A C 1
ATOM 1470 O O . TYR A 1 177 ? -3.580 -1.412 2.716 1.00 94.88 177 TYR A O 1
ATOM 1478 N N . LEU A 1 178 ? -3.191 -2.509 0.797 1.00 96.38 178 LEU A N 1
ATOM 1479 C CA . LEU A 1 178 ? -4.537 -3.081 0.694 1.00 96.38 178 LEU A CA 1
ATOM 1480 C C . LEU A 1 178 ? -4.834 -4.030 1.864 1.00 96.38 178 LEU A C 1
ATOM 1482 O O . LEU A 1 178 ? -5.857 -3.872 2.530 1.00 96.38 178 LEU A O 1
ATOM 1486 N N . GLN A 1 179 ? -3.909 -4.948 2.160 1.00 96.88 179 GLN A N 1
ATOM 1487 C CA . GLN A 1 179 ? -4.025 -5.876 3.291 1.00 96.88 179 GLN A CA 1
ATOM 1488 C C . GLN A 1 179 ? -4.057 -5.145 4.640 1.00 96.88 179 GLN A C 1
ATOM 1490 O O . GLN A 1 179 ? -4.831 -5.498 5.529 1.00 96.88 179 GLN A O 1
ATOM 1495 N N . GLU A 1 180 ? -3.230 -4.110 4.812 1.00 93.06 180 GLU A N 1
ATOM 1496 C CA . GLU A 1 180 ? -3.258 -3.287 6.021 1.00 93.06 180 GLU A CA 1
ATOM 1497 C C . GLU A 1 180 ? -4.592 -2.543 6.159 1.00 93.06 180 GLU A C 1
ATOM 1499 O O . GLU A 1 180 ? -5.163 -2.521 7.249 1.00 93.06 180 GLU A O 1
ATOM 1504 N N . ASN A 1 181 ? -5.118 -1.968 5.073 1.00 95.25 181 ASN A N 1
ATOM 1505 C CA . ASN A 1 181 ? -6.394 -1.254 5.091 1.00 95.25 181 ASN A CA 1
ATOM 1506 C C . ASN A 1 181 ? -7.546 -2.184 5.497 1.00 95.25 181 ASN A C 1
ATOM 1508 O O . ASN A 1 181 ? -8.349 -1.818 6.354 1.00 95.25 181 ASN A O 1
ATOM 1512 N N . GLU A 1 182 ? -7.595 -3.391 4.929 1.00 96.00 182 GLU A N 1
ATOM 1513 C CA . GLU A 1 182 ? -8.570 -4.426 5.285 1.00 96.00 182 GLU A CA 1
ATOM 1514 C C . GLU A 1 182 ? -8.466 -4.802 6.769 1.00 96.00 182 GLU A C 1
ATOM 1516 O O . GLU A 1 182 ? -9.440 -4.678 7.513 1.00 96.00 182 GLU A O 1
ATOM 1521 N N . ARG A 1 183 ? -7.255 -5.111 7.249 1.00 95.19 183 ARG A N 1
ATOM 1522 C CA . ARG A 1 183 ? -7.014 -5.422 8.664 1.00 95.19 183 ARG A CA 1
ATOM 1523 C C . ARG A 1 183 ? -7.461 -4.294 9.598 1.00 95.19 183 ARG A C 1
ATOM 1525 O O . ARG A 1 183 ? -8.040 -4.560 10.651 1.00 95.19 183 ARG A O 1
ATOM 1532 N N . LEU A 1 184 ? -7.183 -3.037 9.252 1.00 91.06 184 LEU A N 1
ATOM 1533 C CA . LEU A 1 184 ? -7.596 -1.881 10.054 1.00 91.06 184 LEU A CA 1
ATOM 1534 C C . LEU A 1 184 ? -9.121 -1.725 10.087 1.00 91.06 184 LEU A C 1
ATOM 1536 O O . LEU A 1 184 ? -9.669 -1.346 11.124 1.00 91.06 184 LEU A O 1
ATOM 1540 N N . ARG A 1 185 ? -9.817 -2.028 8.984 1.00 93.62 185 ARG A N 1
ATOM 1541 C CA . ARG A 1 185 ? -11.287 -2.027 8.933 1.00 93.62 185 ARG A CA 1
ATOM 1542 C C . ARG A 1 185 ? -11.878 -3.113 9.823 1.00 93.62 185 ARG A C 1
ATOM 1544 O O . ARG A 1 185 ? -12.804 -2.817 10.577 1.00 93.62 185 ARG A O 1
ATOM 1551 N N . ASP A 1 186 ? -11.307 -4.312 9.810 1.00 94.25 186 ASP A N 1
ATOM 1552 C CA . ASP A 1 186 ? -11.753 -5.409 10.672 1.00 94.25 186 ASP A CA 1
ATOM 1553 C C . ASP A 1 186 ? -11.562 -5.084 12.154 1.00 94.25 186 ASP A C 1
ATOM 1555 O O . ASP A 1 186 ? -12.479 -5.259 12.961 1.00 94.25 186 ASP A O 1
ATOM 1559 N N . GLN A 1 187 ? -10.392 -4.548 12.512 1.00 85.25 187 GLN A N 1
ATOM 1560 C CA . GLN A 1 187 ? -10.096 -4.108 13.875 1.00 85.25 187 GLN A CA 1
ATOM 1561 C C . GLN A 1 187 ? -11.040 -2.991 14.328 1.00 85.25 187 GLN A C 1
ATOM 1563 O O . GLN A 1 187 ? -11.586 -3.050 15.428 1.00 85.25 187 GLN A O 1
ATOM 1568 N N . LYS A 1 188 ? -11.303 -2.007 13.462 1.00 87.75 188 LYS A N 1
ATOM 1569 C CA . LYS A 1 188 ? -12.291 -0.960 13.728 1.00 87.75 188 LYS A CA 1
ATOM 1570 C C . LYS A 1 188 ? -13.680 -1.554 13.974 1.00 87.75 188 LYS A C 1
ATOM 1572 O O . LYS A 1 188 ? -14.355 -1.136 14.909 1.00 87.75 188 LYS A O 1
ATOM 1577 N N . GLN A 1 189 ? -14.115 -2.519 13.165 1.00 91.50 189 GLN A N 1
ATOM 1578 C CA . GLN A 1 189 ? -15.434 -3.135 13.318 1.00 91.50 189 GLN A CA 1
ATOM 1579 C C . GLN A 1 189 ? -15.546 -3.947 14.617 1.00 91.50 189 GLN A C 1
ATOM 1581 O O . GLN A 1 189 ? -16.587 -3.925 15.273 1.00 91.50 189 GLN A O 1
ATOM 1586 N N . GLN A 1 190 ? -14.479 -4.650 15.007 1.00 86.38 190 GLN A N 1
ATOM 1587 C CA . GLN A 1 190 ? -14.391 -5.307 16.313 1.00 86.38 190 GLN A CA 1
ATOM 1588 C C . GLN A 1 190 ? -14.516 -4.293 17.453 1.00 86.38 190 GLN A C 1
ATOM 1590 O O . GLN A 1 190 ? -15.290 -4.518 18.381 1.00 86.38 190 GLN A O 1
ATOM 1595 N N . GLU A 1 191 ? -13.811 -3.169 17.353 1.00 83.44 191 GLU A N 1
ATOM 1596 C CA . GLU A 1 191 ? -13.824 -2.122 18.371 1.00 83.44 191 GLU A CA 1
ATOM 1597 C C . GLU A 1 191 ? -15.197 -1.441 18.496 1.00 83.44 191 GLU A C 1
ATOM 1599 O O . GLU A 1 191 ? -15.641 -1.171 19.608 1.00 83.44 191 GLU A O 1
ATOM 1604 N N . ILE A 1 192 ? -15.920 -1.241 17.385 1.00 84.94 192 ILE A N 1
ATOM 1605 C CA . ILE A 1 192 ? -17.306 -0.735 17.400 1.00 84.94 192 ILE A CA 1
ATOM 1606 C C . ILE A 1 192 ? -18.216 -1.663 18.212 1.00 84.94 192 ILE A C 1
ATOM 1608 O O . ILE A 1 192 ? -18.920 -1.188 19.098 1.00 84.94 192 ILE A O 1
ATOM 1612 N N . ARG A 1 193 ? -18.155 -2.982 17.978 1.00 89.38 193 ARG A N 1
ATOM 1613 C CA . ARG A 1 193 ? -18.962 -3.951 18.745 1.00 89.38 193 ARG A CA 1
ATOM 1614 C C . ARG A 1 193 ? -18.648 -3.904 20.239 1.00 89.38 193 ARG A C 1
ATOM 1616 O O . ARG A 1 193 ? -19.544 -3.982 21.069 1.00 89.38 193 ARG A O 1
ATOM 1623 N N . GLN A 1 194 ? -17.371 -3.770 20.589 1.00 81.50 194 GLN A N 1
ATOM 1624 C CA . GLN A 1 194 ? -16.944 -3.679 21.985 1.00 81.50 194 GLN A CA 1
ATOM 1625 C C . GLN A 1 194 ? -17.404 -2.376 22.652 1.00 81.50 194 GLN A C 1
ATOM 1627 O O . GLN A 1 194 ? -17.745 -2.374 23.832 1.00 81.50 194 GLN A O 1
ATOM 1632 N N . LEU A 1 195 ? -17.426 -1.271 21.904 1.00 82.06 195 LEU A N 1
ATOM 1633 C CA . LEU A 1 195 ? -17.961 0.005 22.371 1.00 82.06 195 LEU A CA 1
ATOM 1634 C C . LEU A 1 195 ? -19.479 -0.058 22.590 1.00 82.06 195 LEU A C 1
ATOM 1636 O O . LEU A 1 195 ? -19.965 0.507 23.564 1.00 82.06 195 LEU A O 1
ATOM 1640 N N . GLU A 1 196 ? -20.220 -0.733 21.708 1.00 84.06 196 GLU A N 1
ATOM 1641 C CA . GLU A 1 196 ? -21.665 -0.942 21.860 1.00 84.06 196 GLU A CA 1
ATOM 1642 C C . GLU A 1 196 ? -21.984 -1.732 23.132 1.00 84.06 196 GLU A C 1
ATOM 1644 O O . GLU A 1 196 ? -22.828 -1.295 23.907 1.00 84.06 196 GLU A O 1
ATOM 1649 N N . ILE A 1 197 ? -21.254 -2.822 23.395 1.00 83.25 197 ILE A N 1
ATOM 1650 C CA . ILE A 1 197 ? -21.393 -3.607 24.634 1.00 83.25 197 ILE A CA 1
ATOM 1651 C C . ILE A 1 197 ? -21.101 -2.729 25.858 1.00 83.25 197 ILE A C 1
ATOM 1653 O O . ILE A 1 197 ? -21.940 -2.612 26.743 1.00 83.25 197 ILE A O 1
ATOM 1657 N N . ALA A 1 198 ? -19.966 -2.021 25.865 1.00 76.56 198 ALA A N 1
ATOM 1658 C CA . ALA A 1 198 ? -19.578 -1.170 26.992 1.00 76.56 198 ALA A CA 1
ATOM 1659 C C . ALA A 1 198 ? -20.576 -0.030 27.278 1.00 76.56 198 ALA A C 1
ATOM 1661 O O . ALA A 1 198 ? -20.649 0.443 28.405 1.00 76.56 198 ALA A O 1
ATOM 1662 N N . ARG A 1 199 ? -21.329 0.431 26.271 1.00 79.94 199 ARG A N 1
ATOM 1663 C CA . ARG A 1 199 ? -22.391 1.436 26.445 1.00 79.94 199 ARG A CA 1
ATOM 1664 C C . ARG A 1 199 ? -23.700 0.853 26.972 1.00 79.94 199 ARG A C 1
ATOM 1666 O O . ARG A 1 199 ? -24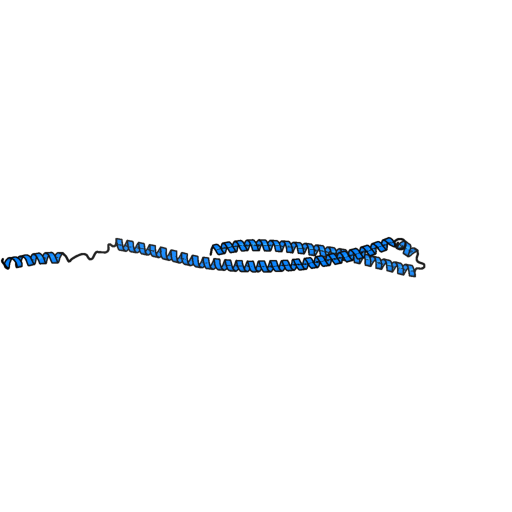.479 1.608 27.535 1.00 79.94 199 ARG A O 1
ATOM 1673 N N . VAL A 1 200 ? -23.965 -0.435 26.751 1.00 81.44 200 VAL A N 1
ATOM 1674 C CA . VAL A 1 200 ? -25.130 -1.134 27.322 1.00 81.44 200 VAL A CA 1
ATOM 1675 C C . VAL A 1 200 ? -24.905 -1.439 28.803 1.00 81.44 200 VAL A C 1
ATOM 1677 O O . VAL A 1 200 ? -25.855 -1.403 29.577 1.00 81.44 200 VAL A O 1
ATOM 1680 N N . ASP A 1 201 ? -23.653 -1.687 29.191 1.00 65.56 201 ASP A N 1
ATOM 1681 C CA . ASP A 1 201 ? -23.253 -1.934 30.581 1.00 65.56 201 ASP A CA 1
ATOM 1682 C C . ASP A 1 201 ? -23.189 -0.648 31.442 1.00 65.56 201 ASP A C 1
ATOM 1684 O O . ASP A 1 201 ? -22.889 -0.724 32.635 1.00 65.56 201 ASP A O 1
ATOM 1688 N N . GLN A 1 202 ? -23.433 0.528 30.842 1.00 57.34 202 GLN A N 1
ATOM 1689 C CA . GLN A 1 202 ? -23.395 1.853 31.477 1.00 57.34 202 GLN A CA 1
ATOM 1690 C C . GLN A 1 202 ? -24.775 2.298 31.969 1.00 57.34 202 GLN A C 1
ATOM 1692 O O . GLN A 1 202 ? -24.825 2.870 33.084 1.00 57.34 202 GLN A O 1
#

Foldseek 3Di:
DDPVVVVVCVVVVVVVVVVPPDDDPPPPDVVNVVVVVVVVVVVVVVVVVVVVVVVVVVVVVVVLVVVLVVLVVVLVVLVVLLVVLVVLLVVLVVVLVVLVVVLVVLVVVLVVVVVVCVVCVVQPPLVCVLVPDPDPVSSVVSVVVVVVVVVVSVVSVVVSVVSVVVSVVSVVVSVVSVVVSVVSVVVSVVSVVVSVVSVVVD

Secondary structure (DSSP, 8-state):
--HHHHHHHHHHHHHHHHSSSS-------HHHHHHHHHHHHHHHHHHHHHHHHHHHHHHHHHHHHHHHHHHHHHHHHHHHHHHHHHHHHHHHHHHHHHHHHHHHHHHHHHHHHHHHHHHTGGGT-HHHHHHT-SSHHHHHHHHHHHHHHHHHHHHHHHHHHHHHHHHHHHHHHHHHHHHHHHHHHHHHHHHHHHHHHHHH--

Radius of gyration: 54.33 Å; chains: 1; bounding box: 121×20×160 Å

Sequence (202 aa):
MNAWNIIKILPVLLLVFLIGFGRAVAQVPEKSIDALRERISLTDQLLAETHNQREKSLIELGLLNRQIRLREQLLKHYNQRIAEAARQIETLNESICQLQQDRQRMVRQYSRAAQAAYQNQDNLNFWLALLSSHNLVEAYYRSQYFAQFSRFRRKQIEAIRQSEALLRQQSAELTRYLQENERLRDQKQQEIRQLEIARVDQ

pLDDT: mean 79.86, std 15.66, range [39.69, 98.12]